Protein AF-A0AAE9D3Z2-F1 (afdb_monomer_lite)

Organism: Caenorhabditis briggsae (NCBI:txid6238)

Structure (mmCIF, N/CA/C/O backbone):
data_AF-A0AAE9D3Z2-F1
#
_entry.id   AF-A0AAE9D3Z2-F1
#
loop_
_atom_site.group_PDB
_atom_site.id
_atom_site.type_symbol
_atom_site.label_atom_id
_atom_site.label_alt_id
_atom_site.label_comp_id
_atom_site.label_asym_id
_atom_site.label_entity_id
_atom_site.label_seq_id
_atom_site.pdbx_PDB_ins_code
_atom_site.Cartn_x
_atom_site.Cartn_y
_atom_site.Cartn_z
_atom_site.occupancy
_atom_site.B_iso_or_equiv
_atom_site.auth_seq_id
_atom_site.auth_comp_id
_atom_site.auth_asym_id
_atom_site.auth_atom_id
_atom_site.pdbx_PDB_model_num
ATOM 1 N N . MET A 1 1 ? 66.813 -20.087 -63.969 1.00 47.81 1 MET A N 1
ATOM 2 C CA . MET A 1 1 ? 65.610 -19.617 -63.254 1.00 47.81 1 MET A CA 1
ATOM 3 C C . MET A 1 1 ? 64.457 -19.811 -64.211 1.00 47.81 1 MET A C 1
ATOM 5 O O . MET A 1 1 ? 64.521 -19.242 -65.292 1.00 47.81 1 MET A O 1
ATOM 9 N N . SER A 1 2 ? 63.553 -20.738 -63.921 1.00 49.72 2 SER A N 1
ATOM 10 C CA . SER A 1 2 ? 62.615 -21.266 -64.916 1.00 49.72 2 SER A CA 1
ATOM 11 C C . SER A 1 2 ? 61.331 -20.437 -64.965 1.00 49.72 2 SER A C 1
ATOM 13 O O . SER A 1 2 ? 60.916 -19.889 -63.949 1.00 49.72 2 SER A O 1
ATOM 15 N N . ASP A 1 3 ? 60.674 -20.361 -66.125 1.00 57.41 3 ASP A N 1
ATOM 16 C CA . ASP A 1 3 ? 59.389 -19.657 -66.297 1.00 57.41 3 ASP A CA 1
ATOM 17 C C . ASP A 1 3 ? 58.272 -20.178 -65.365 1.00 57.41 3 ASP A C 1
ATOM 19 O O . ASP A 1 3 ? 57.291 -19.481 -65.107 1.00 57.41 3 ASP A O 1
ATOM 23 N N . VAL A 1 4 ? 58.457 -21.376 -64.798 1.00 59.28 4 VAL A N 1
ATOM 24 C CA . VAL A 1 4 ? 57.584 -21.999 -63.792 1.00 59.28 4 VAL A CA 1
ATOM 25 C C . VAL A 1 4 ? 57.608 -21.225 -62.464 1.00 59.28 4 VAL A C 1
ATOM 27 O O . VAL A 1 4 ? 56.559 -21.018 -61.856 1.00 59.28 4 VAL A O 1
ATOM 30 N N . ASP A 1 5 ? 58.767 -20.693 -62.064 1.00 61.00 5 ASP A N 1
ATOM 31 C CA . ASP A 1 5 ? 58.934 -19.930 -60.817 1.00 61.00 5 ASP A CA 1
ATOM 32 C C . ASP A 1 5 ? 58.199 -18.572 -60.876 1.00 61.00 5 ASP A C 1
ATOM 34 O O . ASP A 1 5 ? 57.672 -18.068 -59.879 1.00 61.00 5 ASP A O 1
ATOM 38 N N . ALA A 1 6 ? 58.121 -17.976 -62.071 1.00 67.50 6 ALA A N 1
ATOM 39 C CA . ALA A 1 6 ? 57.457 -16.694 -62.301 1.00 67.50 6 ALA A CA 1
ATOM 40 C C . ALA A 1 6 ? 55.923 -16.809 -62.344 1.00 67.50 6 ALA A C 1
ATOM 42 O O . ALA A 1 6 ? 55.224 -15.852 -61.996 1.00 67.50 6 ALA A O 1
ATOM 43 N N . ASP A 1 7 ? 55.386 -17.952 -62.774 1.00 67.31 7 ASP A N 1
ATOM 44 C CA . ASP A 1 7 ? 53.940 -18.202 -62.797 1.00 67.31 7 ASP A CA 1
ATOM 45 C C . ASP A 1 7 ? 53.409 -18.553 -61.395 1.00 67.31 7 ASP A C 1
ATOM 47 O O . ASP A 1 7 ? 52.367 -18.050 -60.959 1.00 67.31 7 ASP A O 1
ATOM 51 N N . GLU A 1 8 ? 54.184 -19.305 -60.607 1.00 71.94 8 GLU A N 1
ATOM 52 C CA . GLU A 1 8 ? 53.875 -19.560 -59.197 1.00 71.94 8 GLU A CA 1
ATOM 53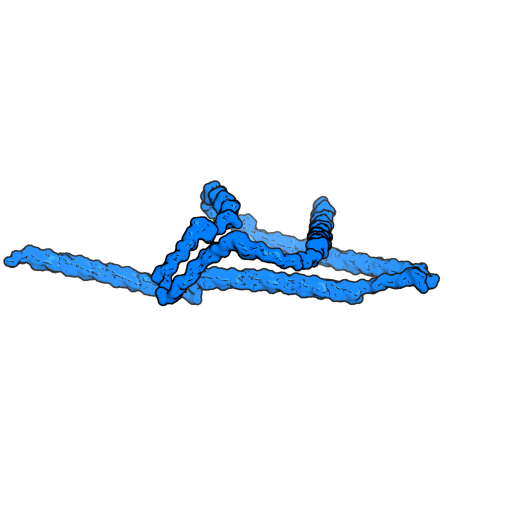 C C . GLU A 1 8 ? 53.882 -18.275 -58.355 1.00 71.94 8 GLU A C 1
ATOM 55 O O . GLU A 1 8 ? 52.968 -18.059 -57.550 1.00 71.94 8 GLU A O 1
ATOM 60 N N . ALA A 1 9 ? 54.835 -17.369 -58.597 1.00 76.00 9 ALA A N 1
ATOM 61 C CA . ALA A 1 9 ? 54.885 -16.062 -57.941 1.00 76.00 9 ALA A CA 1
ATOM 62 C C . ALA A 1 9 ? 53.644 -15.198 -58.245 1.00 76.00 9 ALA A C 1
ATOM 64 O O . ALA A 1 9 ? 53.078 -14.581 -57.337 1.00 76.00 9 ALA A O 1
ATOM 65 N N . ARG A 1 10 ? 53.150 -15.200 -59.494 1.00 75.06 10 ARG A N 1
ATOM 66 C CA . ARG A 1 10 ? 51.907 -14.492 -59.868 1.00 75.06 10 ARG A CA 1
ATOM 67 C C . ARG A 1 10 ? 50.683 -15.088 -59.182 1.00 75.06 10 ARG A C 1
ATOM 69 O O . ARG A 1 10 ? 49.838 -14.350 -58.673 1.00 75.06 10 ARG A O 1
ATOM 76 N N . LYS A 1 11 ? 50.608 -16.417 -59.105 1.00 78.06 11 LYS A N 1
ATOM 77 C CA . LYS A 1 11 ? 49.506 -17.141 -58.453 1.00 78.06 11 LYS A CA 1
ATOM 78 C C . LYS A 1 11 ? 49.479 -16.907 -56.940 1.00 78.06 11 LYS A C 1
ATOM 80 O O . LYS A 1 11 ? 48.403 -16.821 -56.344 1.00 78.06 11 LYS A O 1
ATOM 85 N N . MET A 1 12 ? 50.647 -16.777 -56.312 1.00 71.19 12 MET A N 1
ATOM 86 C CA . MET A 1 12 ? 50.778 -16.421 -54.897 1.00 71.19 12 MET A CA 1
ATOM 87 C C . MET A 1 12 ? 50.370 -14.967 -54.641 1.00 71.19 12 MET A C 1
ATOM 89 O O . MET A 1 12 ? 49.544 -14.730 -53.758 1.00 71.19 12 MET A O 1
ATOM 93 N N . ALA A 1 13 ? 50.823 -14.022 -55.469 1.00 79.25 13 ALA A N 1
ATOM 94 C CA . ALA A 1 13 ? 50.423 -12.616 -55.379 1.00 79.25 13 ALA A CA 1
ATOM 95 C C . ALA A 1 13 ? 48.905 -12.420 -55.561 1.00 79.25 13 ALA A C 1
ATOM 97 O O . ALA A 1 13 ? 48.272 -11.651 -54.837 1.00 79.25 13 ALA A O 1
ATOM 98 N N . GLU A 1 14 ? 48.275 -13.165 -56.475 1.00 77.19 14 GLU A N 1
ATOM 99 C CA . GLU A 1 14 ? 46.824 -13.100 -56.678 1.00 77.19 14 GLU A CA 1
ATOM 100 C C . GLU A 1 14 ? 46.038 -13.664 -55.477 1.00 77.19 14 GLU A C 1
ATOM 102 O O . GLU A 1 14 ? 44.992 -13.127 -55.096 1.00 77.19 14 GLU A O 1
ATOM 107 N N . ARG A 1 15 ? 46.545 -14.728 -54.837 1.00 71.75 15 ARG A N 1
ATOM 108 C CA . ARG A 1 15 ? 45.962 -15.278 -53.600 1.00 71.75 15 ARG A CA 1
ATOM 109 C C . ARG A 1 15 ? 46.099 -14.308 -52.431 1.00 71.75 15 ARG A C 1
ATOM 111 O O . ARG A 1 15 ? 45.164 -14.208 -51.639 1.00 71.75 15 ARG A O 1
ATOM 118 N N . GLU A 1 16 ? 47.221 -13.604 -52.312 1.00 81.31 16 GLU A N 1
ATOM 119 C CA . GLU A 1 16 ? 47.407 -12.587 -51.273 1.00 81.31 16 GLU A CA 1
ATOM 120 C C . GLU A 1 16 ? 46.479 -11.391 -51.475 1.00 81.31 16 GLU A C 1
ATOM 122 O O . GLU A 1 16 ? 45.793 -11.001 -50.530 1.00 81.31 16 GLU A O 1
ATOM 127 N N . ARG A 1 17 ? 46.318 -10.916 -52.717 1.00 82.06 17 ARG A N 1
ATOM 128 C CA . ARG A 1 17 ? 45.359 -9.849 -53.043 1.00 82.06 17 ARG A CA 1
ATOM 129 C C . ARG A 1 17 ? 43.925 -10.231 -52.667 1.00 82.06 17 ARG A C 1
ATOM 131 O O . ARG A 1 17 ? 43.208 -9.442 -52.056 1.00 82.06 17 ARG A O 1
ATOM 138 N N . LYS A 1 18 ? 43.516 -11.473 -52.963 1.00 84.12 18 LYS A N 1
ATOM 139 C CA . LYS A 1 18 ? 42.195 -12.002 -52.574 1.00 84.12 18 LYS A CA 1
ATOM 140 C C . LYS A 1 18 ? 42.041 -12.122 -51.052 1.00 84.12 18 LYS A C 1
ATOM 142 O O . LYS A 1 18 ? 40.971 -11.830 -50.523 1.00 84.12 18 LYS A O 1
ATOM 147 N N . LYS A 1 19 ? 43.089 -12.528 -50.327 1.00 80.94 19 LYS A N 1
ATOM 148 C CA . LYS A 1 19 ? 43.071 -12.602 -48.852 1.00 80.94 19 LYS A CA 1
ATOM 149 C C . LYS A 1 19 ? 42.957 -11.219 -48.213 1.00 80.94 19 LYS A C 1
ATOM 151 O O . LYS A 1 19 ? 42.204 -11.058 -47.252 1.00 80.94 19 LYS A O 1
ATOM 156 N N . GLU A 1 20 ? 43.672 -10.233 -48.740 1.00 81.62 20 GLU A N 1
ATOM 157 C CA . GLU A 1 20 ? 43.638 -8.858 -48.246 1.00 81.62 20 GLU A CA 1
ATOM 158 C C . GLU A 1 20 ? 42.274 -8.205 -48.491 1.00 81.62 20 GLU A C 1
ATOM 160 O O . GLU A 1 20 ? 41.711 -7.589 -47.587 1.00 81.62 20 GLU A O 1
ATOM 165 N N . GLU A 1 21 ? 41.675 -8.437 -49.659 1.00 83.69 21 GLU A N 1
ATOM 166 C CA . GLU A 1 21 ? 40.328 -7.966 -49.982 1.00 83.69 21 GLU A CA 1
ATOM 167 C C . GLU A 1 21 ? 39.265 -8.566 -49.043 1.00 83.69 21 GLU A C 1
ATOM 169 O O . GLU A 1 21 ? 38.416 -7.847 -48.508 1.00 83.69 21 GLU A O 1
ATOM 174 N N . VAL A 1 22 ? 39.347 -9.871 -48.751 1.00 80.94 22 VAL A N 1
ATOM 175 C CA . VAL A 1 22 ? 38.457 -10.536 -47.781 1.00 80.94 22 VAL A CA 1
ATOM 176 C C . VAL A 1 22 ? 38.661 -9.983 -46.369 1.00 80.94 22 VAL A C 1
ATOM 178 O O . VAL A 1 22 ? 37.684 -9.740 -45.655 1.00 80.94 22 VAL A O 1
ATOM 181 N N . ARG A 1 23 ? 39.912 -9.739 -45.963 1.00 81.00 23 ARG A N 1
ATOM 182 C CA . ARG A 1 23 ? 40.242 -9.158 -44.655 1.00 81.00 23 ARG A CA 1
ATOM 183 C C . ARG A 1 23 ? 39.709 -7.732 -44.525 1.00 81.00 23 ARG A C 1
ATOM 185 O O . ARG A 1 23 ? 39.097 -7.415 -43.507 1.00 81.00 23 ARG A O 1
ATOM 192 N N . LYS A 1 24 ? 39.860 -6.909 -45.564 1.00 86.38 24 LYS A N 1
ATOM 193 C CA . LYS A 1 24 ? 39.336 -5.540 -45.619 1.00 86.38 24 LYS A CA 1
ATOM 194 C C . LYS A 1 24 ? 37.807 -5.520 -45.565 1.00 86.38 24 LYS A C 1
ATOM 196 O O . LYS A 1 24 ? 37.232 -4.798 -44.754 1.00 86.38 24 LYS A O 1
ATOM 201 N N . ARG A 1 25 ? 37.140 -6.403 -46.317 1.00 82.69 25 ARG A N 1
ATOM 202 C CA . ARG A 1 25 ? 35.676 -6.566 -46.277 1.00 82.69 25 ARG A CA 1
ATOM 203 C C . ARG A 1 25 ? 35.177 -7.013 -44.899 1.00 82.69 25 ARG A C 1
ATOM 205 O O . ARG A 1 25 ? 34.130 -6.554 -44.441 1.00 82.69 25 ARG A O 1
ATOM 212 N N . LEU A 1 26 ? 35.922 -7.886 -44.217 1.00 77.94 26 LEU A N 1
ATOM 213 C CA . LEU A 1 26 ? 35.602 -8.323 -42.857 1.00 77.94 26 LEU A CA 1
ATOM 214 C C . LEU A 1 26 ? 35.799 -7.190 -41.836 1.00 77.94 26 LEU A C 1
ATOM 216 O O . LEU A 1 26 ? 34.966 -7.021 -40.939 1.00 77.94 26 LEU A O 1
ATOM 220 N N . GLU A 1 27 ? 36.851 -6.381 -41.986 1.00 77.69 27 GLU A N 1
ATOM 221 C CA . GLU A 1 27 ? 37.105 -5.226 -41.123 1.00 77.69 27 GLU A CA 1
ATOM 222 C C . GLU A 1 27 ? 36.033 -4.140 -41.303 1.00 77.69 27 GLU A C 1
ATOM 224 O O . GLU A 1 27 ? 35.475 -3.669 -40.309 1.00 77.69 27 GLU A O 1
ATOM 229 N N . GLU A 1 28 ? 35.658 -3.808 -42.539 1.00 77.19 28 GLU A N 1
ATOM 230 C CA . GLU A 1 28 ? 34.603 -2.836 -42.854 1.00 77.19 28 GLU A CA 1
ATOM 231 C C . GLU A 1 28 ? 33.228 -3.304 -42.354 1.00 77.19 28 GLU A C 1
ATOM 233 O O . GLU A 1 28 ? 32.504 -2.537 -41.709 1.00 77.19 28 GLU A O 1
ATOM 238 N N . ALA A 1 29 ? 32.894 -4.590 -42.520 1.00 74.50 29 ALA A N 1
ATOM 239 C CA . ALA A 1 29 ? 31.683 -5.176 -41.943 1.00 74.50 29 ALA A CA 1
ATOM 240 C C . ALA A 1 29 ? 31.687 -5.124 -40.403 1.00 74.50 29 ALA A C 1
ATOM 242 O O . ALA A 1 29 ? 30.641 -4.912 -39.779 1.00 74.50 29 ALA A O 1
ATOM 243 N N . SER A 1 30 ? 32.853 -5.279 -39.765 1.00 68.12 30 SER A N 1
ATOM 244 C CA . SER A 1 30 ? 32.993 -5.160 -38.310 1.00 68.12 30 SER A CA 1
ATOM 245 C C . SER A 1 30 ? 32.872 -3.708 -37.825 1.00 68.12 30 SER A C 1
ATOM 247 O O . SER A 1 30 ? 32.219 -3.459 -36.808 1.00 68.12 30 SER A O 1
ATOM 249 N N . ARG A 1 31 ? 33.421 -2.736 -38.568 1.00 69.31 31 ARG A N 1
ATOM 250 C CA . ARG A 1 31 ? 33.312 -1.297 -38.276 1.00 69.31 31 ARG A CA 1
ATOM 251 C C . ARG A 1 31 ? 31.875 -0.810 -38.426 1.00 69.31 31 ARG A C 1
ATOM 253 O O . ARG A 1 31 ? 31.372 -0.146 -37.524 1.00 69.31 31 ARG A O 1
ATOM 260 N N . MET A 1 32 ? 31.168 -1.233 -39.475 1.00 63.31 32 MET A N 1
ATOM 261 C CA . MET A 1 32 ? 29.744 -0.923 -39.648 1.00 63.31 32 MET A CA 1
ATOM 262 C C . MET A 1 32 ? 28.861 -1.551 -38.554 1.00 63.31 32 MET A C 1
ATOM 264 O O . MET A 1 32 ? 27.900 -0.925 -38.107 1.00 63.31 32 MET A O 1
ATOM 268 N N . LYS A 1 33 ? 29.199 -2.749 -38.048 1.00 61.69 33 LYS A N 1
ATOM 269 C CA . LYS A 1 33 ? 28.523 -3.350 -36.877 1.00 61.69 33 LYS A CA 1
ATOM 270 C C . LYS A 1 33 ? 28.818 -2.602 -35.571 1.00 61.69 33 LYS A C 1
ATOM 272 O O . LYS A 1 33 ? 27.933 -2.500 -34.725 1.00 61.69 33 LYS A O 1
ATOM 277 N N . LYS A 1 34 ? 30.031 -2.062 -35.401 1.00 60.41 34 LYS A N 1
ATOM 278 C CA . LYS A 1 34 ? 30.406 -1.233 -34.241 1.00 60.41 34 LYS A CA 1
ATOM 279 C C . LYS A 1 34 ? 29.725 0.141 -34.273 1.00 60.41 34 LYS A C 1
ATOM 281 O O . LYS A 1 34 ? 29.271 0.596 -33.229 1.00 60.41 34 LYS A O 1
ATOM 286 N N . ALA A 1 35 ? 29.575 0.747 -35.452 1.00 60.28 35 ALA A N 1
ATOM 287 C CA . ALA A 1 35 ? 28.909 2.039 -35.634 1.00 60.28 35 ALA A CA 1
ATOM 288 C C . ALA A 1 35 ? 27.382 1.985 -35.405 1.00 60.28 35 ALA A C 1
ATOM 290 O O . ALA A 1 35 ? 26.794 2.961 -34.953 1.00 60.28 35 ALA A O 1
ATOM 291 N N . LYS A 1 36 ? 26.733 0.830 -35.631 1.00 58.53 36 LYS A N 1
ATOM 292 C CA . LYS A 1 36 ? 25.295 0.618 -35.349 1.00 58.53 36 LYS A CA 1
ATOM 293 C C . LYS A 1 36 ? 24.975 0.289 -33.877 1.00 58.53 36 LYS A C 1
ATOM 295 O O . LYS A 1 36 ? 23.823 -0.001 -33.553 1.00 58.53 36 LYS A O 1
ATOM 300 N N . LYS A 1 37 ? 25.957 0.322 -32.964 1.00 58.25 37 LYS A N 1
ATOM 301 C CA . LYS A 1 37 ? 25.766 0.078 -31.520 1.00 58.25 37 LYS A CA 1
ATOM 302 C C . LYS A 1 37 ? 25.158 1.325 -30.858 1.00 58.25 37 LYS A C 1
ATOM 304 O O . LYS A 1 37 ? 25.847 2.092 -30.198 1.00 58.25 37 LYS A O 1
ATOM 309 N N . GLY A 1 38 ? 23.866 1.540 -31.107 1.00 60.16 38 GLY A N 1
ATOM 310 C CA . GLY A 1 38 ? 23.112 2.726 -30.703 1.00 60.16 38 GLY A CA 1
ATOM 311 C C . GLY A 1 38 ? 23.151 3.027 -29.203 1.00 60.16 38 GLY A C 1
ATOM 312 O O . GLY A 1 38 ? 23.071 2.107 -28.397 1.00 60.16 38 GLY A O 1
ATOM 313 N N . PHE A 1 39 ? 23.261 4.328 -28.898 1.00 64.12 39 PHE A N 1
ATOM 314 C CA . PHE A 1 39 ? 23.005 5.139 -27.685 1.00 64.12 39 PHE A CA 1
ATOM 315 C C . PHE A 1 39 ? 23.301 4.589 -26.268 1.00 64.12 39 PHE A C 1
ATOM 317 O O . PHE A 1 39 ? 23.632 5.361 -25.372 1.00 64.12 39 PHE A O 1
ATOM 324 N N . LEU A 1 40 ? 23.242 3.284 -26.010 1.00 75.69 40 LEU A N 1
ATOM 325 C CA . LEU A 1 40 ? 23.526 2.696 -24.708 1.00 75.69 40 LEU A CA 1
ATOM 326 C C . LEU A 1 40 ? 24.093 1.285 -24.867 1.00 75.69 40 LEU A C 1
ATOM 328 O O . LEU A 1 40 ? 23.473 0.416 -25.483 1.00 75.69 40 LEU A O 1
ATOM 332 N N . THR A 1 41 ? 25.248 1.015 -24.253 1.00 85.38 41 THR A N 1
ATOM 333 C CA . THR A 1 41 ? 25.733 -0.365 -24.158 1.00 85.38 41 THR A CA 1
ATOM 334 C C . THR A 1 41 ? 24.713 -1.207 -23.375 1.00 85.38 41 THR A C 1
ATOM 336 O O . THR A 1 41 ? 24.097 -0.713 -22.422 1.00 85.38 41 THR A O 1
ATOM 339 N N . PRO A 1 42 ? 24.496 -2.480 -23.748 1.00 84.00 42 PRO A N 1
ATOM 340 C CA . PRO A 1 42 ? 23.516 -3.342 -23.081 1.00 84.00 42 PRO A CA 1
ATOM 341 C C . PRO A 1 42 ? 23.780 -3.470 -21.570 1.00 84.00 42 PRO A C 1
ATOM 343 O O . PRO A 1 42 ? 22.841 -3.517 -20.775 1.00 84.00 42 PRO A O 1
ATOM 346 N N . GLU A 1 43 ? 25.048 -3.424 -21.159 1.00 83.25 43 GLU A N 1
ATOM 347 C CA . GLU A 1 43 ? 25.469 -3.388 -19.756 1.00 83.25 43 GLU A CA 1
ATOM 348 C C . GLU A 1 43 ? 25.017 -2.115 -19.035 1.00 83.25 43 GLU A C 1
ATOM 350 O O . GLU A 1 43 ? 24.434 -2.194 -17.951 1.00 83.25 43 GLU A O 1
ATOM 355 N N . ARG A 1 44 ? 25.194 -0.939 -19.654 1.00 86.50 44 ARG A N 1
ATOM 356 C CA . ARG A 1 44 ? 24.734 0.337 -19.089 1.00 86.50 44 ARG A CA 1
ATOM 357 C C . ARG A 1 44 ? 23.208 0.377 -18.981 1.00 86.50 44 ARG A C 1
ATOM 359 O O . ARG A 1 44 ? 22.694 0.825 -17.960 1.00 86.50 44 ARG A O 1
ATOM 366 N N . LYS A 1 45 ? 22.478 -0.182 -19.956 1.00 89.31 45 LYS A N 1
ATOM 367 C CA . LYS A 1 45 ? 21.009 -0.330 -19.894 1.00 89.31 45 LYS A CA 1
ATOM 368 C C . LYS A 1 45 ? 20.563 -1.215 -18.729 1.00 89.31 45 LYS A C 1
ATOM 370 O O . LYS A 1 45 ? 19.607 -0.881 -18.033 1.00 89.31 45 LYS A O 1
ATOM 375 N N . LYS A 1 46 ? 21.258 -2.333 -18.494 1.00 89.56 46 LYS A N 1
ATOM 376 C CA . LYS A 1 46 ? 20.979 -3.238 -17.369 1.00 89.56 46 LYS A CA 1
ATOM 377 C C . LYS A 1 46 ? 21.261 -2.565 -16.023 1.00 89.56 46 LYS A C 1
ATOM 379 O O . LYS A 1 46 ? 20.419 -2.642 -15.130 1.00 89.56 46 LYS A O 1
ATOM 384 N N . LYS A 1 47 ? 22.399 -1.872 -15.893 1.00 92.31 47 LYS A N 1
ATOM 385 C CA . LYS A 1 47 ? 22.749 -1.113 -14.681 1.00 92.31 47 LYS A CA 1
ATOM 386 C C . LYS A 1 47 ? 21.721 -0.017 -14.400 1.00 92.31 47 LYS A C 1
ATOM 388 O O . LYS A 1 47 ? 21.260 0.091 -13.272 1.00 92.31 47 LYS A O 1
ATOM 393 N N . LEU A 1 48 ? 21.296 0.720 -15.426 1.00 93.00 48 LEU A N 1
ATOM 394 C CA . LEU A 1 48 ? 20.276 1.760 -15.294 1.00 93.00 48 LEU A CA 1
ATOM 395 C C . LEU A 1 48 ? 18.926 1.194 -14.836 1.00 93.00 48 LEU A C 1
ATOM 397 O O . LEU A 1 48 ? 18.351 1.711 -13.889 1.00 93.00 48 LEU A O 1
ATOM 401 N N . ARG A 1 49 ? 18.446 0.095 -15.436 1.00 92.12 49 ARG A N 1
ATOM 402 C CA . ARG A 1 49 ? 17.211 -0.576 -14.986 1.00 92.12 49 ARG A CA 1
ATOM 403 C C . ARG A 1 49 ? 17.283 -0.991 -13.519 1.00 92.12 49 ARG A C 1
ATOM 405 O O . ARG A 1 49 ? 16.318 -0.793 -12.793 1.00 92.12 49 ARG A O 1
ATOM 412 N N . LYS A 1 50 ? 18.426 -1.534 -13.084 1.00 93.75 50 LYS A N 1
ATOM 413 C CA . LYS A 1 50 ? 18.641 -1.898 -11.679 1.00 93.75 50 LYS A CA 1
ATOM 414 C C . LYS A 1 50 ? 18.558 -0.667 -10.774 1.00 93.75 50 LYS A C 1
ATOM 416 O O . LYS A 1 50 ? 17.856 -0.722 -9.776 1.00 93.75 50 LYS A O 1
ATOM 421 N N . LEU A 1 51 ? 19.227 0.428 -11.135 1.00 95.19 51 LEU A N 1
ATOM 422 C CA . LEU A 1 51 ? 19.185 1.671 -10.359 1.00 95.19 51 LEU A CA 1
ATOM 423 C C . LEU A 1 51 ? 17.769 2.253 -10.282 1.00 95.19 51 LEU A C 1
ATOM 425 O O . LEU A 1 51 ? 17.355 2.674 -9.211 1.00 95.19 51 LEU A O 1
ATOM 429 N N . LEU A 1 52 ? 17.006 2.208 -11.376 1.00 95.75 52 LEU A N 1
ATOM 430 C CA . LEU A 1 52 ? 15.614 2.665 -11.395 1.00 95.75 52 LEU A CA 1
ATOM 431 C C . LEU A 1 52 ? 14.709 1.809 -10.501 1.00 95.75 52 LEU A C 1
ATOM 433 O O . LEU A 1 52 ? 13.909 2.358 -9.759 1.00 95.75 52 LEU A O 1
ATOM 437 N N . MET A 1 53 ? 14.856 0.481 -10.531 1.00 94.69 53 MET A N 1
ATOM 438 C CA . MET A 1 53 ? 14.108 -0.412 -9.637 1.00 94.69 53 MET A CA 1
ATOM 439 C C . MET A 1 53 ? 14.499 -0.217 -8.169 1.00 94.69 53 MET A C 1
ATOM 441 O O . MET A 1 53 ? 13.632 -0.255 -7.306 1.00 94.69 53 MET A O 1
ATOM 445 N N . MET A 1 54 ? 15.789 -0.001 -7.883 1.00 95.00 54 MET A N 1
ATOM 446 C CA . MET A 1 54 ? 16.264 0.278 -6.524 1.00 95.00 54 MET A CA 1
ATOM 447 C C . MET A 1 54 ? 15.704 1.601 -6.004 1.00 95.00 54 MET A C 1
ATOM 449 O O . MET A 1 54 ? 15.166 1.616 -4.905 1.00 95.00 54 MET A O 1
ATOM 453 N N . LYS A 1 55 ? 15.750 2.664 -6.817 1.00 96.31 55 LYS A N 1
ATOM 454 C CA . LYS A 1 55 ? 15.152 3.953 -6.468 1.00 96.31 55 LYS A CA 1
ATOM 455 C C . LYS A 1 55 ? 13.640 3.834 -6.271 1.00 96.31 55 LYS A C 1
ATOM 457 O O . LYS A 1 55 ? 13.138 4.269 -5.254 1.00 96.31 55 LYS A O 1
ATOM 462 N N . ALA A 1 56 ? 12.924 3.172 -7.180 1.00 96.00 56 ALA A N 1
ATOM 463 C CA . ALA A 1 56 ? 11.481 2.975 -7.037 1.00 96.00 56 ALA A CA 1
ATOM 464 C C . ALA A 1 56 ? 11.115 2.194 -5.762 1.00 96.00 56 ALA A C 1
ATOM 466 O O . ALA A 1 56 ? 10.112 2.491 -5.125 1.00 96.00 56 ALA A O 1
ATOM 467 N N . ALA A 1 57 ? 11.927 1.206 -5.374 1.00 94.19 57 ALA A N 1
ATOM 468 C CA . ALA A 1 57 ? 11.725 0.469 -4.129 1.00 94.19 57 ALA A CA 1
ATOM 469 C C . ALA A 1 57 ? 12.017 1.324 -2.885 1.00 94.19 57 ALA A C 1
ATOM 471 O O . ALA A 1 57 ? 11.353 1.160 -1.865 1.00 94.19 57 ALA A O 1
ATOM 472 N N . GLU A 1 58 ? 13.011 2.207 -2.953 1.00 95.38 58 GLU A N 1
ATOM 473 C CA . GLU A 1 58 ? 13.317 3.166 -1.892 1.00 95.38 58 GLU A CA 1
ATOM 474 C C . GLU A 1 58 ? 12.210 4.217 -1.756 1.00 95.38 58 GLU A C 1
ATOM 476 O O . GLU A 1 58 ? 11.669 4.380 -0.665 1.00 95.38 58 GLU A O 1
ATOM 481 N N . ASP A 1 59 ? 11.793 4.827 -2.866 1.00 95.00 59 ASP A N 1
ATOM 482 C CA . ASP A 1 59 ? 10.698 5.799 -2.926 1.00 95.00 59 ASP A CA 1
ATOM 483 C C . ASP A 1 59 ? 9.388 5.179 -2.397 1.00 95.00 59 ASP A C 1
ATOM 485 O O . ASP A 1 59 ? 8.678 5.804 -1.611 1.00 95.00 59 ASP A O 1
ATOM 489 N N . LEU A 1 60 ? 9.089 3.918 -2.744 1.00 94.38 60 LEU A N 1
ATOM 490 C CA . LEU A 1 60 ? 7.916 3.199 -2.229 1.00 94.38 60 LEU A CA 1
ATOM 491 C C . LEU A 1 60 ? 7.965 3.031 -0.703 1.00 94.38 60 LEU A C 1
ATOM 493 O O . LEU A 1 60 ? 6.954 3.224 -0.030 1.00 94.38 60 LEU A O 1
ATOM 497 N N . LYS A 1 61 ? 9.133 2.697 -0.141 1.00 94.69 61 LYS A N 1
ATOM 498 C CA . LYS A 1 61 ? 9.307 2.578 1.316 1.00 94.69 61 LYS A CA 1
ATOM 499 C C . LYS A 1 61 ? 9.184 3.927 2.016 1.00 94.69 61 LYS A C 1
ATOM 501 O O . LYS A 1 61 ? 8.572 4.001 3.077 1.00 94.69 61 LYS A O 1
ATOM 506 N N . GLN A 1 62 ? 9.743 4.985 1.431 1.00 95.81 62 GLN A N 1
ATOM 507 C CA . GLN A 1 62 ? 9.610 6.341 1.964 1.00 95.81 62 GLN A CA 1
ATOM 508 C C . GLN A 1 62 ? 8.146 6.790 1.963 1.00 95.81 62 GLN A C 1
ATOM 510 O O . GLN A 1 62 ? 7.662 7.280 2.976 1.00 95.81 62 GLN A O 1
ATOM 515 N N . GLN A 1 63 ? 7.408 6.545 0.878 1.00 93.81 63 GLN A N 1
ATOM 516 C CA . GLN A 1 63 ? 5.973 6.832 0.817 1.00 93.81 63 GLN A CA 1
ATOM 517 C C . GLN A 1 63 ? 5.172 6.040 1.854 1.00 93.81 63 GLN A C 1
ATOM 519 O O . GLN A 1 63 ? 4.281 6.604 2.481 1.00 93.81 63 GLN A O 1
ATOM 524 N N . GLN A 1 64 ? 5.491 4.759 2.067 1.00 93.69 64 GLN A N 1
ATOM 525 C CA . GLN A 1 64 ? 4.859 3.955 3.118 1.00 93.69 64 GLN A CA 1
ATOM 526 C C . GLN A 1 64 ? 5.129 4.530 4.511 1.00 93.69 64 GLN A C 1
ATOM 528 O O . GLN A 1 64 ? 4.199 4.669 5.297 1.00 93.69 64 GLN A O 1
ATOM 533 N N . MET A 1 65 ? 6.375 4.916 4.793 1.00 93.25 65 MET A N 1
ATOM 534 C CA . MET A 1 65 ? 6.747 5.529 6.069 1.00 93.25 65 MET A CA 1
ATOM 535 C C . MET A 1 65 ? 6.027 6.865 6.292 1.00 93.25 65 MET A C 1
ATOM 537 O O . MET A 1 65 ? 5.481 7.079 7.368 1.00 93.25 65 MET A O 1
ATOM 541 N N . LEU A 1 66 ? 5.971 7.734 5.279 1.00 95.69 66 LEU A N 1
ATOM 542 C CA . LEU A 1 66 ? 5.252 9.010 5.355 1.00 95.69 66 LEU A CA 1
ATOM 543 C C . LEU A 1 66 ? 3.746 8.806 5.539 1.00 95.69 66 LEU A C 1
ATOM 545 O O . LEU A 1 66 ? 3.130 9.497 6.342 1.00 95.69 66 LEU A O 1
ATOM 549 N N . LYS A 1 67 ? 3.152 7.838 4.832 1.00 95.19 67 LYS A N 1
ATOM 550 C CA . LYS A 1 67 ? 1.731 7.504 4.975 1.00 95.19 67 LYS A CA 1
ATOM 551 C C . LYS A 1 67 ? 1.415 6.963 6.370 1.00 95.19 67 LYS A C 1
ATOM 553 O O . LYS A 1 67 ? 0.360 7.281 6.904 1.00 95.19 67 LYS A O 1
ATOM 558 N N . GLU A 1 68 ? 2.314 6.178 6.958 1.00 93.19 68 GLU A N 1
ATOM 559 C CA . GLU A 1 68 ? 2.156 5.675 8.325 1.00 93.19 68 GLU A CA 1
ATOM 560 C C . GLU A 1 68 ? 2.322 6.787 9.369 1.00 93.19 68 GLU A C 1
ATOM 562 O O . GLU A 1 68 ? 1.526 6.881 10.295 1.00 93.19 68 GLU A O 1
ATOM 567 N N . GLN A 1 69 ? 3.297 7.682 9.195 1.00 95.25 69 GLN A N 1
ATOM 568 C CA . GLN A 1 69 ? 3.454 8.860 10.058 1.00 95.25 69 GLN A CA 1
ATOM 569 C C . GLN A 1 69 ? 2.230 9.777 9.992 1.00 95.25 69 GLN A C 1
ATOM 571 O O . GLN A 1 69 ? 1.731 10.222 11.021 1.00 95.25 69 GLN A O 1
ATOM 576 N N . GLU A 1 70 ? 1.714 10.021 8.789 1.00 94.62 70 GLU A N 1
ATOM 577 C CA . GLU A 1 70 ? 0.509 10.820 8.589 1.00 94.62 70 GLU A CA 1
ATOM 578 C C . GLU A 1 70 ? -0.725 10.136 9.182 1.00 94.62 70 GLU A C 1
ATOM 580 O O . GLU A 1 70 ? -1.534 10.785 9.840 1.00 94.62 70 GLU A O 1
ATOM 585 N N . ARG A 1 71 ? -0.843 8.811 9.027 1.00 95.25 71 ARG A N 1
ATOM 586 C CA . ARG A 1 71 ? -1.866 8.014 9.709 1.00 95.25 71 ARG A CA 1
ATOM 587 C C . ARG A 1 71 ? -1.777 8.235 11.219 1.00 95.25 71 ARG A C 1
ATOM 589 O O . ARG A 1 71 ? -2.781 8.584 11.825 1.00 95.25 71 ARG A O 1
ATOM 596 N N . GLN A 1 72 ? -0.599 8.088 11.822 1.00 94.00 72 GLN A N 1
ATOM 597 C CA . GLN A 1 72 ? -0.413 8.295 13.261 1.00 94.00 72 GLN A CA 1
ATOM 598 C C . GLN A 1 72 ? -0.784 9.715 13.701 1.00 94.00 72 GLN A C 1
ATOM 600 O O . GLN A 1 72 ? -1.480 9.863 14.702 1.00 94.00 72 GLN A O 1
ATOM 605 N N . ARG A 1 73 ? -0.397 10.738 12.930 1.00 95.12 73 ARG A N 1
ATOM 606 C CA . ARG A 1 73 ? -0.766 12.137 13.182 1.00 95.12 73 ARG A CA 1
ATOM 607 C C . ARG A 1 73 ? -2.284 12.333 13.172 1.00 95.12 73 ARG A C 1
ATOM 609 O O . ARG A 1 73 ? -2.832 12.879 14.120 1.00 95.12 73 ARG A O 1
ATOM 616 N N . ILE A 1 74 ? -2.971 11.822 12.150 1.00 93.81 74 ILE A N 1
ATOM 617 C CA . ILE A 1 74 ? -4.433 11.927 12.036 1.00 93.81 74 ILE A CA 1
ATOM 618 C C . ILE A 1 74 ? -5.134 11.159 13.162 1.00 93.81 74 ILE A C 1
ATOM 620 O O . ILE A 1 74 ? -6.125 11.648 13.697 1.00 93.81 74 ILE A O 1
ATOM 624 N N . LEU A 1 75 ? -4.648 9.969 13.540 1.00 91.69 75 LEU A N 1
ATOM 625 C CA . LEU A 1 75 ? -5.219 9.236 14.674 1.00 91.69 75 LEU A CA 1
ATOM 626 C C . LEU A 1 75 ? -5.052 10.016 15.980 1.00 91.69 75 LEU A C 1
ATOM 628 O O . LEU A 1 75 ? -6.000 10.080 16.749 1.00 91.69 75 LEU A O 1
ATOM 632 N N . GLN A 1 76 ? -3.894 10.634 16.217 1.00 89.94 76 GLN A N 1
ATOM 633 C CA . GLN A 1 76 ? -3.675 11.472 17.401 1.00 89.94 76 GLN A CA 1
ATOM 634 C C . GLN A 1 76 ? -4.570 12.718 17.416 1.00 89.94 76 GLN A C 1
ATOM 636 O O . GLN A 1 76 ? -5.024 13.115 18.480 1.00 89.94 76 GLN A O 1
ATOM 641 N N . GLU A 1 77 ? -4.838 13.322 16.255 1.00 90.88 77 GLU A N 1
ATOM 642 C CA . GLU A 1 77 ? -5.743 14.473 16.135 1.00 90.88 77 GLU A CA 1
ATOM 643 C C . GLU A 1 77 ? -7.221 14.082 16.315 1.00 90.88 77 GLU A C 1
ATOM 645 O O . GLU A 1 77 ? -8.001 14.865 16.852 1.00 90.88 77 GLU A O 1
ATOM 650 N N . ARG A 1 78 ? -7.628 12.890 15.854 1.00 89.00 78 ARG A N 1
ATOM 651 C CA . ARG A 1 78 ? -9.033 12.441 15.878 1.00 89.00 78 ARG A CA 1
ATOM 652 C C . ARG A 1 78 ? -9.432 11.696 17.147 1.00 89.00 78 ARG A C 1
ATOM 654 O O . ARG A 1 78 ? -10.607 11.725 17.506 1.00 89.00 78 ARG A O 1
ATOM 661 N N . ILE A 1 79 ? -8.505 10.975 17.773 1.00 87.69 79 ILE A N 1
ATOM 662 C CA . ILE A 1 79 ? -8.780 10.222 18.996 1.00 87.69 79 ILE A CA 1
ATOM 663 C C . ILE A 1 79 ? -8.739 11.201 20.162 1.00 87.69 79 ILE A C 1
ATOM 665 O O . ILE A 1 79 ? -7.678 11.685 20.551 1.00 87.69 79 ILE A O 1
ATOM 669 N N . ILE A 1 80 ? -9.912 11.466 20.725 1.00 80.94 80 ILE A N 1
ATOM 670 C CA . ILE A 1 80 ? -10.042 12.217 21.967 1.00 80.94 80 ILE A CA 1
ATOM 671 C C . ILE A 1 80 ? -9.521 11.312 23.099 1.00 80.94 80 ILE A C 1
ATOM 673 O O . ILE A 1 80 ? -9.932 10.148 23.174 1.00 80.94 80 ILE A O 1
ATOM 677 N N . PRO A 1 81 ? -8.593 11.787 23.949 1.00 83.31 81 PRO A N 1
ATOM 678 C CA . PRO A 1 81 ? -8.184 11.052 25.139 1.00 83.31 81 PRO A CA 1
ATOM 679 C C . PRO A 1 81 ? -9.396 10.739 26.016 1.00 83.31 81 PRO A C 1
ATOM 681 O O . PRO A 1 81 ? -10.286 11.576 26.152 1.00 83.31 81 PRO A O 1
ATOM 684 N N . LEU A 1 82 ? -9.427 9.546 26.612 1.00 82.75 82 LEU A N 1
ATOM 685 C CA . LEU A 1 82 ? -10.510 9.190 27.525 1.00 82.75 82 LEU A CA 1
ATOM 686 C C . LEU A 1 82 ? -10.570 10.202 28.687 1.00 82.75 82 LEU A C 1
ATOM 688 O O . LEU A 1 82 ? -9.508 10.539 29.225 1.00 82.75 82 LEU A O 1
ATOM 692 N N . PRO A 1 83 ? -11.773 10.670 29.070 1.00 82.25 83 PRO A N 1
ATOM 693 C CA . PRO A 1 83 ? -11.938 11.510 30.249 1.00 82.25 83 PRO A CA 1
ATOM 694 C C . PRO A 1 83 ? -11.525 10.749 31.514 1.00 82.25 83 PRO A C 1
ATOM 696 O O . PRO A 1 83 ? -11.539 9.515 31.553 1.00 82.25 83 PRO A O 1
ATOM 699 N N . ASP A 1 84 ? -11.122 11.495 32.540 1.00 83.88 84 ASP A N 1
ATOM 700 C CA . ASP A 1 84 ? -10.679 10.930 33.810 1.00 83.88 84 ASP A CA 1
ATOM 701 C C . ASP A 1 84 ? -11.885 10.497 34.652 1.00 83.88 84 ASP A C 1
ATOM 703 O O . ASP A 1 84 ? -12.507 11.295 35.347 1.00 83.88 84 ASP A O 1
ATOM 707 N N . LEU A 1 85 ? -12.224 9.213 34.559 1.00 81.56 85 LEU A N 1
ATOM 708 C CA . LEU A 1 85 ? -13.438 8.646 35.150 1.00 81.56 85 LEU A CA 1
ATOM 709 C C . LEU A 1 85 ? -13.432 8.638 36.688 1.00 81.56 85 LEU A C 1
ATOM 711 O O . LEU A 1 85 ? -14.490 8.484 37.289 1.00 81.56 85 LEU A O 1
ATOM 715 N N . ASP A 1 86 ? -12.269 8.788 37.327 1.00 82.31 86 ASP A N 1
ATOM 716 C CA . ASP A 1 86 ? -12.146 8.725 38.789 1.00 82.31 86 ASP A CA 1
ATOM 717 C C . ASP A 1 86 ? -12.497 10.059 39.479 1.00 82.31 86 ASP A C 1
ATOM 719 O O . ASP A 1 86 ? -12.740 10.078 40.686 1.00 82.31 86 ASP A O 1
ATOM 723 N N . ASN A 1 87 ? -12.525 11.168 38.730 1.00 79.44 87 ASN A N 1
ATOM 724 C CA . ASN A 1 87 ? -12.756 12.522 39.248 1.00 79.44 87 ASN A CA 1
ATOM 725 C C . ASN A 1 87 ? -14.059 13.167 38.739 1.00 79.44 87 ASN A C 1
ATOM 727 O O . ASN A 1 87 ? -14.334 14.315 39.087 1.00 79.44 87 ASN A O 1
ATOM 731 N N . GLU A 1 88 ? -14.840 12.463 37.917 1.00 79.38 88 GLU A N 1
ATOM 732 C CA . GLU A 1 88 ? -16.028 13.016 37.264 1.00 79.38 88 GLU A CA 1
ATOM 733 C C . GLU A 1 88 ? -17.307 12.723 38.067 1.00 79.38 88 GLU A C 1
ATOM 735 O O . GLU A 1 88 ? -17.616 11.570 38.374 1.00 79.38 88 GLU A O 1
ATOM 740 N N . ASP A 1 89 ? -18.075 13.768 38.382 1.00 81.56 89 ASP A N 1
ATOM 741 C CA . ASP A 1 89 ? -19.299 13.653 39.189 1.00 81.56 89 ASP A CA 1
ATOM 742 C C . ASP A 1 89 ? -20.506 13.121 38.383 1.00 81.56 89 ASP A C 1
ATOM 744 O O . ASP A 1 89 ? -21.451 12.588 38.969 1.00 81.56 89 ASP A O 1
ATOM 748 N N . ASP A 1 90 ? -20.483 13.241 37.047 1.00 86.00 90 ASP A N 1
ATOM 749 C CA . ASP A 1 90 ? -21.585 12.864 36.146 1.00 86.00 90 ASP A CA 1
ATOM 750 C C . ASP A 1 90 ? -21.145 11.856 35.069 1.00 86.00 90 ASP A C 1
ATOM 752 O O . ASP A 1 90 ? -20.962 12.160 33.887 1.00 86.00 90 ASP A O 1
ATOM 756 N N . LEU A 1 91 ? -20.967 10.609 35.502 1.00 87.88 91 LEU A N 1
ATOM 757 C CA . LEU A 1 91 ? -20.568 9.493 34.640 1.00 87.88 91 LEU A CA 1
ATOM 758 C C . LEU A 1 91 ? -21.624 9.124 33.583 1.00 87.88 91 LEU A C 1
ATOM 760 O O . LEU A 1 91 ? -21.278 8.542 32.553 1.00 87.88 91 LEU A O 1
ATOM 764 N N . GLU A 1 92 ? -22.903 9.429 33.824 1.00 90.62 92 GLU A N 1
ATOM 765 C CA . GLU A 1 92 ? -23.992 9.106 32.895 1.00 90.62 92 GLU A CA 1
ATOM 766 C C . GLU A 1 92 ? -23.956 10.030 31.671 1.00 90.62 92 GLU A C 1
ATOM 768 O O . GLU A 1 92 ? -24.054 9.551 30.538 1.00 90.62 92 GLU A O 1
ATOM 773 N N . ALA A 1 93 ? -23.701 11.327 31.876 1.00 89.75 93 ALA A N 1
ATOM 774 C CA . ALA A 1 93 ? -23.500 12.272 30.780 1.00 89.75 93 ALA A CA 1
ATOM 775 C C . ALA A 1 93 ? -22.294 11.897 29.899 1.00 89.75 93 ALA A C 1
ATOM 777 O O . ALA A 1 93 ? -22.406 11.878 28.671 1.00 89.75 93 ALA A O 1
ATOM 778 N N . VAL A 1 94 ? -21.164 11.525 30.514 1.00 89.19 94 VAL A N 1
ATOM 779 C CA . VAL A 1 94 ? -19.959 11.079 29.790 1.00 89.19 94 VAL A CA 1
ATOM 780 C C . VAL A 1 94 ? -20.226 9.808 28.977 1.00 89.19 94 VAL A C 1
ATOM 782 O O . VAL A 1 94 ? -19.751 9.674 27.847 1.00 89.19 94 VAL A O 1
ATOM 785 N N . TYR A 1 95 ? -20.998 8.867 29.527 1.00 89.94 95 TYR A N 1
ATOM 786 C CA . TYR A 1 95 ? -21.380 7.653 28.810 1.00 89.94 95 TYR A CA 1
ATOM 787 C C . TYR A 1 95 ? -22.208 7.962 27.557 1.00 89.94 95 TYR A C 1
ATOM 789 O O . TYR A 1 95 ? -21.909 7.421 26.489 1.00 89.94 95 TYR A O 1
ATOM 797 N N . GLU A 1 96 ? -23.221 8.825 27.666 1.00 93.44 96 GLU A N 1
ATOM 798 C CA . GLU A 1 96 ? -24.069 9.167 26.520 1.00 93.44 96 GLU A CA 1
ATOM 799 C C . GLU A 1 96 ? -23.299 9.926 25.430 1.00 93.44 96 GLU A C 1
ATOM 801 O O . GLU A 1 96 ? -23.483 9.619 24.253 1.00 93.44 96 GLU A O 1
ATOM 806 N N . GLU A 1 97 ? -22.364 10.816 25.785 1.00 90.94 97 GLU A N 1
ATOM 807 C CA . GLU A 1 97 ? -21.499 11.500 24.807 1.00 90.94 97 GLU A CA 1
ATOM 808 C C . GLU A 1 97 ? -20.629 10.504 24.018 1.00 90.94 97 GLU A C 1
ATOM 810 O O . GLU A 1 97 ? -20.586 10.525 22.783 1.00 90.94 97 GLU A O 1
ATOM 815 N N . ILE A 1 98 ? -19.963 9.576 24.717 1.00 90.50 98 ILE A N 1
ATOM 816 C CA . ILE A 1 98 ? -19.136 8.541 24.075 1.00 90.50 98 ILE A CA 1
ATOM 817 C C . ILE A 1 98 ? -20.002 7.632 23.197 1.00 90.50 98 ILE A C 1
ATOM 819 O O . ILE A 1 98 ? -19.590 7.240 22.101 1.00 90.50 98 ILE A O 1
ATOM 823 N N . ARG A 1 99 ? -21.205 7.288 23.666 1.00 93.56 99 ARG A N 1
ATOM 824 C CA . ARG A 1 99 ? -22.153 6.442 22.941 1.00 93.56 99 ARG A CA 1
ATOM 825 C C . ARG A 1 99 ? -22.645 7.112 21.659 1.00 93.56 99 ARG A C 1
ATOM 827 O O . ARG A 1 99 ? -22.653 6.455 20.619 1.00 93.56 99 ARG A O 1
ATOM 834 N N . GLU A 1 100 ? -23.034 8.383 21.710 1.00 95.44 100 GLU A N 1
ATOM 835 C CA . GLU A 1 100 ? -23.450 9.148 20.529 1.00 95.44 100 GLU A CA 1
ATOM 836 C C . GLU A 1 100 ? -22.310 9.216 19.511 1.00 95.44 100 GLU A C 1
ATOM 838 O O . GLU A 1 100 ? -22.486 8.848 18.345 1.00 95.44 100 GLU A O 1
ATOM 843 N N . ARG A 1 101 ? -21.097 9.537 19.978 1.00 92.25 101 ARG A N 1
ATOM 844 C CA . ARG A 1 101 ? -19.914 9.591 19.119 1.00 92.25 101 ARG A CA 1
ATOM 845 C C . ARG A 1 101 ? -19.584 8.247 18.468 1.00 92.25 101 ARG A C 1
ATOM 847 O O . ARG A 1 101 ? -19.176 8.205 17.307 1.00 92.25 101 ARG A O 1
ATOM 854 N N . LEU A 1 102 ? -19.753 7.141 19.193 1.00 93.50 102 LEU A N 1
ATOM 855 C CA . LEU A 1 102 ? -19.543 5.794 18.661 1.00 93.50 102 LEU A CA 1
ATOM 856 C C . LEU A 1 102 ? -20.530 5.473 17.531 1.00 93.50 102 LEU A C 1
ATOM 858 O O . LEU A 1 102 ? -20.127 4.904 16.517 1.00 93.50 102 LEU A O 1
ATOM 862 N N . ILE A 1 103 ? -21.802 5.845 17.690 1.00 96.62 103 ILE A N 1
ATOM 863 C CA . ILE A 1 103 ? -22.841 5.619 16.675 1.00 96.62 103 ILE A CA 1
ATOM 864 C C . ILE A 1 103 ? -22.516 6.392 15.390 1.00 96.62 103 ILE A C 1
ATOM 866 O O . ILE A 1 103 ? -22.607 5.825 14.299 1.00 96.62 103 ILE A O 1
ATOM 870 N N . GLU A 1 104 ? -22.091 7.653 15.505 1.00 95.38 104 GLU A N 1
ATOM 871 C CA . GLU A 1 104 ? -21.650 8.452 14.355 1.00 95.38 104 GLU A CA 1
ATOM 872 C C . GLU A 1 104 ? -20.466 7.804 13.625 1.00 95.38 104 GLU A C 1
ATOM 874 O O . GLU A 1 104 ? -20.504 7.629 12.406 1.00 95.38 104 GLU A O 1
ATOM 879 N N . LEU A 1 105 ? -19.427 7.405 14.370 1.00 94.62 105 LEU A N 1
ATOM 880 C CA . LEU A 1 105 ? -18.229 6.783 13.801 1.00 94.62 105 LEU A CA 1
ATOM 881 C C . LEU A 1 105 ? -18.542 5.460 13.096 1.00 94.62 105 LEU A C 1
ATOM 883 O O . LEU A 1 105 ? -17.959 5.178 12.050 1.00 94.62 105 LEU A O 1
ATOM 887 N N . GLU A 1 106 ? -19.460 4.660 13.638 1.00 96.19 106 GLU A N 1
ATOM 888 C CA . GLU A 1 106 ? -19.882 3.409 13.006 1.00 96.19 106 GLU A CA 1
ATOM 889 C C . GLU A 1 106 ? -20.649 3.669 11.701 1.00 96.19 106 GLU A C 1
ATOM 891 O O . GLU A 1 106 ? -20.425 2.977 10.704 1.00 96.19 106 GLU A O 1
ATOM 896 N N . SER A 1 107 ? -21.487 4.711 11.662 1.00 96.75 107 SER A N 1
ATOM 897 C CA . SER A 1 107 ? -22.151 5.149 10.428 1.00 96.75 107 SER A CA 1
ATOM 898 C C . SER A 1 107 ? -21.138 5.590 9.367 1.00 96.75 107 SER A C 1
ATOM 900 O O . SER A 1 107 ? -21.196 5.126 8.228 1.00 96.75 107 SER A O 1
ATOM 902 N N . GLU A 1 108 ? -20.171 6.441 9.729 1.00 95.94 108 GLU A N 1
ATOM 903 C CA . GLU A 1 108 ? -19.112 6.884 8.810 1.00 95.94 108 GLU A CA 1
ATOM 904 C C . GLU A 1 108 ? -18.266 5.703 8.305 1.00 95.94 108 GLU A C 1
ATOM 906 O O . GLU A 1 108 ? -17.918 5.626 7.123 1.00 95.94 108 GLU A O 1
ATOM 911 N N . ASN A 1 109 ? -17.943 4.755 9.190 1.00 96.69 109 ASN A N 1
ATOM 912 C CA . ASN A 1 109 ? -17.194 3.551 8.847 1.00 96.69 109 ASN A CA 1
ATOM 913 C C . ASN A 1 109 ? -17.956 2.682 7.837 1.00 96.69 109 ASN A C 1
ATOM 915 O O . ASN A 1 109 ? -17.366 2.200 6.8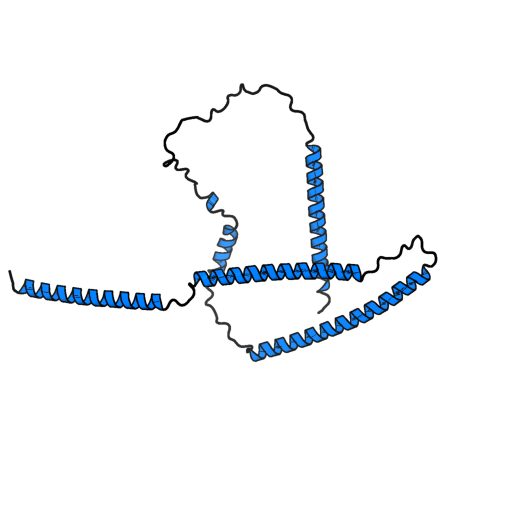62 1.00 96.69 109 ASN A O 1
ATOM 919 N N . TYR A 1 110 ? -19.268 2.519 8.026 1.00 97.25 110 TYR A N 1
ATOM 920 C CA . TYR A 1 110 ? -20.117 1.807 7.077 1.00 97.25 110 TYR A CA 1
ATOM 921 C C . TYR A 1 110 ? -20.101 2.471 5.694 1.00 97.25 110 TYR A C 1
ATOM 923 O O . TYR A 1 110 ? -19.852 1.785 4.698 1.00 97.25 110 TYR A O 1
ATOM 931 N N . ASP A 1 111 ? -20.284 3.792 5.624 1.00 96.81 111 ASP A N 1
ATOM 932 C CA . ASP A 1 111 ? -20.289 4.535 4.359 1.00 96.81 111 ASP A CA 1
ATOM 933 C C . ASP A 1 111 ? -18.950 4.408 3.619 1.00 96.81 111 ASP A C 1
ATOM 935 O O . ASP A 1 111 ? -18.910 4.082 2.427 1.00 96.81 111 ASP A O 1
ATOM 939 N N . VAL A 1 112 ? -17.830 4.588 4.330 1.00 96.94 112 VAL A N 1
ATOM 940 C CA . VAL A 1 112 ? -16.483 4.427 3.757 1.00 96.94 112 VAL A CA 1
ATOM 941 C C . VAL A 1 112 ? -16.268 2.992 3.276 1.00 96.94 112 VAL A C 1
ATOM 943 O O . VAL A 1 112 ? -15.794 2.779 2.157 1.00 96.94 112 VAL A O 1
ATOM 946 N N . SER A 1 113 ? -16.646 2.000 4.082 1.00 96.88 113 SER A N 1
ATOM 947 C CA . SER A 1 113 ? -16.518 0.581 3.737 1.00 96.88 113 SER A CA 1
ATOM 948 C C . SER A 1 113 ? -17.343 0.215 2.504 1.00 96.88 113 SER A C 1
ATOM 950 O O . SER A 1 113 ? -16.882 -0.542 1.647 1.00 96.88 113 SER A O 1
ATOM 952 N N . TYR A 1 114 ? -18.550 0.767 2.378 1.00 97.69 114 TYR A N 1
ATOM 953 C CA . TYR A 1 114 ? -19.406 0.564 1.216 1.00 97.69 114 TYR A CA 1
ATOM 954 C C . TYR A 1 114 ? -18.786 1.155 -0.057 1.00 97.69 114 TYR A C 1
ATOM 956 O O . TYR A 1 114 ? -18.720 0.472 -1.083 1.00 97.69 114 TYR A O 1
ATOM 964 N N . ILE A 1 115 ? -18.253 2.379 0.016 1.00 97.31 115 ILE A N 1
ATOM 965 C CA . ILE A 1 115 ? -17.556 3.021 -1.108 1.00 97.31 115 ILE A CA 1
ATOM 966 C C . ILE A 1 115 ? -16.334 2.197 -1.530 1.00 97.31 115 ILE A C 1
ATOM 968 O O . ILE A 1 115 ? -16.145 1.959 -2.723 1.00 97.31 115 ILE A O 1
ATOM 972 N N . VAL A 1 116 ? -15.522 1.724 -0.576 1.00 97.94 116 VAL A N 1
ATOM 973 C CA . VAL A 1 116 ? -14.355 0.872 -0.867 1.00 97.94 116 VAL A CA 1
ATOM 974 C C . VAL A 1 116 ? -14.783 -0.400 -1.596 1.00 97.94 116 VAL A C 1
ATOM 976 O O . VAL A 1 116 ? -14.243 -0.684 -2.662 1.00 97.94 116 VAL A O 1
ATO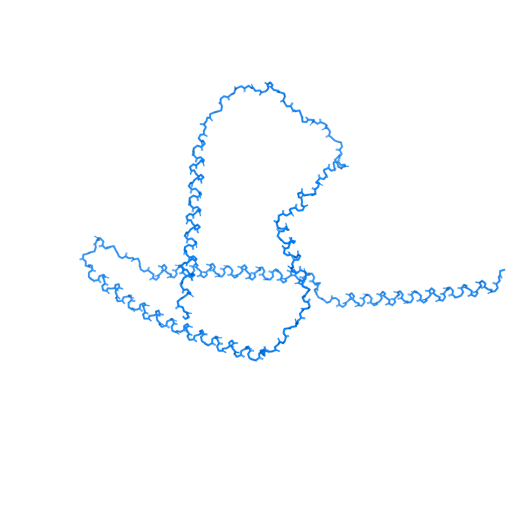M 979 N N . ARG A 1 117 ? -15.817 -1.100 -1.109 1.00 97.38 117 ARG A N 1
ATOM 980 C CA . ARG A 1 117 ? -16.358 -2.294 -1.784 1.00 97.38 117 ARG A CA 1
ATOM 981 C C . ARG A 1 117 ? -16.811 -1.990 -3.209 1.00 97.38 117 ARG A C 1
ATOM 983 O O . ARG A 1 117 ? -16.494 -2.745 -4.123 1.00 97.38 117 ARG A O 1
ATOM 990 N N . GLN A 1 118 ? -17.524 -0.883 -3.423 1.00 97.56 118 GLN A N 1
ATOM 991 C CA . GLN A 1 118 ? -17.957 -0.479 -4.762 1.00 97.56 118 GLN A CA 1
ATOM 992 C C . GLN A 1 118 ? -16.760 -0.234 -5.693 1.00 97.56 118 GLN A C 1
ATOM 994 O O . GLN A 1 118 ? -16.785 -0.647 -6.853 1.00 97.56 118 GLN A O 1
ATOM 999 N N . LYS A 1 119 ? -15.696 0.399 -5.185 1.00 97.75 119 LYS A N 1
ATOM 1000 C CA . LYS A 1 119 ? -14.458 0.610 -5.944 1.00 97.75 119 LYS A CA 1
ATOM 1001 C C . LYS A 1 119 ? -13.706 -0.685 -6.221 1.00 97.75 119 LYS A C 1
ATOM 1003 O O . LYS A 1 119 ? -13.188 -0.833 -7.324 1.00 97.75 119 LYS A O 1
ATOM 1008 N N . ASP A 1 120 ? -13.698 -1.637 -5.297 1.00 97.12 120 ASP A N 1
ATOM 1009 C CA . ASP A 1 120 ? -13.105 -2.956 -5.526 1.00 97.12 120 ASP A CA 1
ATOM 1010 C C . ASP A 1 120 ? -13.843 -3.722 -6.632 1.00 97.12 120 ASP A C 1
ATOM 1012 O O . ASP A 1 120 ? -13.202 -4.313 -7.507 1.00 97.12 120 ASP A O 1
ATOM 1016 N N . PHE A 1 121 ? -15.180 -3.656 -6.655 1.00 97.06 121 PHE A N 1
ATOM 1017 C CA . PHE A 1 121 ? -15.974 -4.212 -7.753 1.00 97.06 121 PHE A CA 1
ATOM 1018 C C . PHE A 1 121 ? -15.636 -3.545 -9.090 1.00 97.06 121 PHE A C 1
ATOM 1020 O O . PHE A 1 121 ? -15.341 -4.250 -10.053 1.00 97.06 121 PHE A O 1
ATOM 1027 N N . GLU A 1 122 ? -15.591 -2.211 -9.139 1.00 96.88 122 GLU A N 1
ATOM 1028 C CA . GLU A 1 122 ? -15.230 -1.452 -10.346 1.00 96.88 122 GLU A CA 1
ATOM 1029 C C . GLU A 1 122 ? -13.818 -1.820 -10.846 1.00 96.88 122 GLU A C 1
ATOM 1031 O O . GLU A 1 122 ? -13.616 -2.087 -12.032 1.00 96.88 122 GLU A O 1
ATOM 1036 N N . ILE A 1 123 ? -12.831 -1.921 -9.947 1.00 96.12 123 ILE A N 1
ATOM 1037 C CA . ILE A 1 123 ? -11.464 -2.353 -10.281 1.00 96.12 123 ILE A CA 1
ATOM 1038 C C . ILE A 1 123 ? -11.463 -3.780 -10.832 1.00 96.12 123 ILE A C 1
ATOM 1040 O O . ILE A 1 123 ? -10.747 -4.061 -11.799 1.00 96.12 123 ILE A O 1
ATOM 1044 N N . ASN A 1 124 ? -12.239 -4.690 -10.241 1.00 95.19 124 ASN A N 1
ATOM 1045 C CA . ASN A 1 124 ? -12.330 -6.068 -10.705 1.00 95.19 124 ASN A CA 1
ATOM 1046 C C . ASN A 1 124 ? -12.961 -6.150 -12.104 1.00 95.19 124 ASN A C 1
ATOM 1048 O O . ASN A 1 124 ? -12.406 -6.812 -12.982 1.00 95.19 124 ASN A O 1
ATOM 1052 N N . GLU A 1 125 ? -14.054 -5.427 -12.351 1.00 94.19 125 GLU A N 1
ATOM 1053 C CA . GLU A 1 125 ? -14.684 -5.347 -13.674 1.00 94.19 125 GLU A CA 1
ATOM 1054 C C . GLU A 1 125 ? -13.720 -4.789 -14.726 1.00 94.19 125 GLU A C 1
ATOM 1056 O O . GLU A 1 125 ? -13.527 -5.397 -15.784 1.00 94.19 125 GLU A O 1
ATOM 1061 N N . LEU A 1 126 ? -13.031 -3.687 -14.415 1.00 94.19 126 LEU A N 1
ATOM 1062 C CA . LEU A 1 126 ? -12.018 -3.109 -15.298 1.00 94.19 126 LEU A CA 1
ATOM 1063 C C . LEU A 1 126 ? -10.846 -4.071 -15.524 1.00 94.19 126 LEU A C 1
ATOM 1065 O O . LEU A 1 126 ? -10.335 -4.177 -16.640 1.00 94.19 126 LEU A O 1
ATOM 1069 N N . THR A 1 127 ? -10.431 -4.817 -14.500 1.00 90.06 127 THR A N 1
ATOM 1070 C CA . THR A 1 127 ? -9.367 -5.823 -14.613 1.00 90.06 127 THR A CA 1
ATOM 1071 C C . THR A 1 127 ? -9.780 -6.965 -15.539 1.00 90.06 127 THR A C 1
ATOM 1073 O O . THR A 1 127 ? -8.978 -7.401 -16.371 1.00 90.06 127 THR A O 1
ATOM 1076 N N . ILE A 1 128 ? -11.027 -7.434 -15.446 1.00 88.62 128 ILE A N 1
ATOM 1077 C CA . ILE A 1 128 ? -11.588 -8.439 -16.356 1.00 88.62 128 ILE A CA 1
ATOM 1078 C C . ILE A 1 128 ? -11.618 -7.891 -17.786 1.00 88.62 128 ILE A C 1
ATOM 1080 O O . ILE A 1 128 ? -11.093 -8.548 -18.685 1.00 88.62 128 ILE A O 1
ATOM 1084 N N . ALA A 1 129 ? -12.137 -6.677 -17.993 1.00 88.69 129 ALA A N 1
ATOM 1085 C CA . ALA A 1 129 ? -12.207 -6.046 -19.310 1.00 88.69 129 ALA A CA 1
ATOM 1086 C C . ALA A 1 129 ? -10.816 -5.880 -19.948 1.00 88.69 129 ALA A C 1
ATOM 1088 O O . ALA A 1 129 ? -10.608 -6.244 -21.105 1.00 88.69 129 ALA A O 1
ATOM 1089 N N . VAL A 1 130 ? -9.823 -5.410 -19.184 1.00 87.81 130 VAL A N 1
ATOM 1090 C CA . VAL A 1 130 ? -8.431 -5.295 -19.653 1.00 87.81 130 VAL A CA 1
ATOM 1091 C C . VAL A 1 130 ? -7.856 -6.662 -20.020 1.00 87.81 130 VAL A C 1
ATOM 1093 O O . VAL A 1 130 ? -7.140 -6.777 -21.016 1.00 87.81 130 VAL A O 1
ATOM 1096 N N . ASN A 1 131 ? -8.154 -7.708 -19.249 1.00 83.06 131 ASN A N 1
ATOM 1097 C CA . ASN A 1 131 ? -7.669 -9.057 -19.531 1.00 83.06 131 ASN A CA 1
ATOM 1098 C C . ASN A 1 131 ? -8.324 -9.682 -20.770 1.00 83.06 131 ASN A C 1
ATOM 1100 O O . ASN A 1 131 ? -7.633 -10.367 -21.528 1.00 83.06 131 ASN A O 1
ATOM 1104 N N . ASP A 1 132 ? -9.614 -9.436 -20.994 1.00 82.50 132 ASP A N 1
ATOM 1105 C CA . ASP A 1 132 ? -10.329 -9.920 -22.176 1.00 82.50 132 ASP A CA 1
ATOM 1106 C C . ASP A 1 132 ? -9.833 -9.215 -23.450 1.00 82.50 132 ASP A C 1
ATOM 1108 O O . ASP A 1 132 ? -9.462 -9.872 -24.423 1.00 82.50 132 ASP A O 1
ATOM 1112 N N . LEU A 1 133 ? -9.646 -7.889 -23.388 1.00 76.31 133 LEU A N 1
ATOM 1113 C CA . LEU A 1 133 ? -9.045 -7.090 -24.466 1.00 76.31 133 LEU A CA 1
ATOM 1114 C C . LEU A 1 133 ? -7.602 -7.500 -24.782 1.00 76.31 133 LEU A C 1
ATOM 1116 O O . LEU A 1 133 ? -7.188 -7.508 -25.942 1.00 76.31 133 LEU A O 1
ATOM 1120 N N . ARG A 1 134 ? -6.811 -7.854 -23.761 1.00 69.69 134 ARG A N 1
ATOM 1121 C CA . ARG A 1 134 ? -5.434 -8.338 -23.953 1.00 69.69 134 ARG A CA 1
ATOM 1122 C C . ARG A 1 134 ? -5.391 -9.761 -24.523 1.00 69.69 134 ARG A C 1
ATOM 1124 O O . ARG A 1 134 ? -4.319 -10.204 -24.935 1.00 69.69 134 ARG A O 1
ATOM 1131 N N . GLY A 1 135 ? -6.533 -10.452 -24.557 1.00 67.88 135 GLY A N 1
ATOM 1132 C CA . GLY A 1 135 ? -6.699 -11.821 -25.010 1.00 67.88 135 GLY A CA 1
ATOM 1133 C C . GLY A 1 135 ? -6.226 -12.833 -23.967 1.00 67.88 135 GLY A C 1
ATOM 1134 O O . GLY A 1 135 ? -5.030 -12.974 -23.700 1.00 67.88 135 GLY A O 1
ATOM 1135 N N . LYS A 1 136 ? -7.155 -13.652 -23.458 1.00 66.75 136 LYS A N 1
ATOM 1136 C CA . LYS A 1 136 ? -6.887 -14.819 -22.583 1.00 66.75 136 LYS A CA 1
ATOM 1137 C C . LYS A 1 136 ? -5.890 -15.828 -23.190 1.00 66.75 136 LYS A C 1
ATOM 1139 O O . LYS A 1 136 ? -5.354 -16.682 -22.489 1.00 66.75 136 LYS A O 1
ATOM 1144 N N . PHE A 1 137 ? -5.634 -15.712 -24.495 1.00 54.69 137 PHE A N 1
ATOM 1145 C CA . PHE A 1 137 ? -4.810 -16.596 -25.314 1.00 54.69 137 PHE A CA 1
ATOM 1146 C C . PHE A 1 137 ? -3.576 -15.910 -25.924 1.00 54.69 137 PHE A C 1
ATOM 1148 O O . PHE A 1 137 ? -3.135 -16.273 -27.016 1.00 54.69 137 PHE A O 1
ATOM 1155 N N . VAL A 1 138 ? -2.938 -14.964 -25.224 1.00 60.69 138 VAL A N 1
ATOM 1156 C CA . VAL A 1 138 ? -1.518 -14.687 -25.506 1.00 60.69 138 VAL A CA 1
ATOM 1157 C C . VAL A 1 138 ? -0.748 -15.947 -25.126 1.00 60.69 138 VAL A C 1
ATOM 1159 O O . VAL A 1 138 ? -0.360 -16.102 -23.971 1.00 60.69 138 VAL A O 1
ATOM 1162 N N . LYS A 1 139 ? -0.584 -16.877 -26.082 1.00 60.44 139 LYS A N 1
ATOM 1163 C CA . LYS A 1 139 ? 0.151 -18.133 -25.897 1.00 60.44 139 LYS A CA 1
ATOM 1164 C C . LYS A 1 139 ? 1.476 -17.776 -25.228 1.00 60.44 139 LYS A C 1
ATOM 1166 O O . LYS A 1 139 ? 2.318 -17.158 -25.890 1.00 60.44 139 LYS A O 1
ATOM 1171 N N . PRO A 1 140 ? 1.668 -18.113 -23.937 1.00 71.19 140 PRO A N 1
ATOM 1172 C CA . PRO A 1 140 ? 2.917 -17.820 -23.266 1.00 71.19 140 PRO A CA 1
ATOM 1173 C C . PRO A 1 140 ? 3.996 -18.458 -24.123 1.00 71.19 140 PRO A C 1
ATOM 1175 O O . PRO A 1 140 ? 3.883 -19.636 -24.474 1.00 71.19 140 PRO A O 1
ATOM 1178 N N . THR A 1 141 ? 4.981 -17.679 -24.563 1.00 65.88 141 THR A N 1
ATOM 1179 C CA . THR A 1 141 ? 6.044 -18.227 -25.403 1.00 65.88 141 THR A CA 1
ATOM 1180 C C . THR A 1 141 ? 6.726 -19.320 -24.591 1.00 65.88 141 THR A C 1
ATOM 1182 O O . THR A 1 141 ? 7.399 -19.044 -23.597 1.00 65.88 141 THR A O 1
ATOM 1185 N N . LEU A 1 142 ? 6.460 -20.580 -24.952 1.00 65.69 142 LEU A N 1
ATOM 1186 C CA . LEU A 1 142 ? 6.959 -21.745 -24.236 1.00 65.69 142 LEU A CA 1
ATOM 1187 C C . LEU A 1 142 ? 8.481 -21.725 -24.353 1.00 65.69 142 LEU A C 1
ATOM 1189 O O . LEU A 1 142 ? 9.053 -22.133 -25.363 1.00 65.69 142 LEU A O 1
ATOM 1193 N N . LYS A 1 143 ? 9.154 -21.201 -23.327 1.00 67.94 143 LYS A N 1
ATOM 1194 C CA . LYS A 1 143 ? 10.604 -21.311 -23.222 1.00 67.94 143 LYS A CA 1
ATOM 1195 C C . LYS A 1 143 ? 10.919 -22.784 -23.018 1.00 67.94 143 LYS A C 1
ATOM 1197 O O . LYS A 1 143 ? 10.310 -23.429 -22.168 1.00 67.94 143 LYS A O 1
ATOM 1202 N N . LYS A 1 144 ? 11.864 -23.319 -23.795 1.00 74.62 144 LYS A N 1
ATOM 1203 C CA . LYS A 1 144 ? 12.379 -24.680 -23.621 1.00 74.62 144 LYS A CA 1
ATOM 1204 C C . LYS A 1 144 ? 13.044 -24.762 -22.248 1.00 74.62 144 LYS A C 1
ATOM 1206 O O . LYS A 1 144 ? 14.210 -24.418 -22.097 1.00 74.62 144 LYS A O 1
ATOM 1211 N N . VAL A 1 145 ? 12.276 -25.164 -21.244 1.00 62.31 145 VAL A N 1
ATOM 1212 C CA . VAL A 1 145 ? 12.782 -25.377 -19.893 1.00 62.31 145 VAL A CA 1
ATOM 1213 C C . VAL A 1 145 ? 13.517 -26.712 -19.921 1.00 62.31 145 VAL A C 1
ATOM 1215 O O . VAL A 1 145 ? 12.902 -27.759 -20.135 1.00 62.31 145 VAL A O 1
ATOM 1218 N N . SER A 1 146 ? 14.844 -26.696 -19.789 1.00 71.44 146 SER A N 1
ATOM 1219 C CA . SER A 1 146 ? 15.592 -27.937 -19.603 1.00 71.44 146 SER A CA 1
ATOM 1220 C C . SER A 1 146 ? 15.171 -28.529 -18.248 1.00 71.44 146 SER A C 1
ATOM 1222 O O . SER A 1 146 ? 15.140 -27.834 -17.232 1.00 71.44 146 SER A O 1
ATOM 1224 N N . LYS A 1 147 ? 14.777 -29.811 -18.214 1.00 66.62 147 LYS A N 1
ATOM 1225 C CA . LYS A 1 147 ? 14.285 -30.481 -16.987 1.00 66.62 147 LYS A CA 1
ATOM 1226 C C . LYS A 1 147 ? 15.348 -30.538 -15.867 1.00 66.62 147 LYS A C 1
ATOM 1228 O O . LYS A 1 147 ? 15.022 -30.892 -14.734 1.00 66.62 147 LYS A O 1
ATOM 1233 N N . THR A 1 148 ? 16.602 -30.204 -16.180 1.00 60.72 148 THR A N 1
ATOM 1234 C CA . THR A 1 148 ? 17.788 -30.404 -15.341 1.00 60.72 148 THR A CA 1
ATOM 1235 C C . THR A 1 148 ? 18.444 -29.115 -14.825 1.00 60.72 148 THR A C 1
ATOM 1237 O O . THR A 1 148 ? 18.991 -29.167 -13.727 1.00 60.72 148 THR A O 1
ATOM 1240 N N . GLU A 1 149 ? 18.353 -27.952 -15.489 1.00 59.59 149 GLU A N 1
ATOM 1241 C CA . GLU A 1 149 ? 19.001 -26.716 -14.983 1.00 59.59 149 GLU A CA 1
ATOM 1242 C C . GLU A 1 149 ? 18.469 -26.285 -13.610 1.00 59.59 149 GLU A C 1
ATOM 1244 O O . GLU A 1 149 ? 19.243 -26.054 -12.685 1.00 59.59 149 GLU A O 1
ATOM 1249 N N . GLY A 1 150 ? 17.145 -26.257 -13.426 1.00 60.25 150 GLY A N 1
ATOM 1250 C CA . GLY A 1 150 ? 16.540 -25.777 -12.176 1.00 60.25 150 GLY A CA 1
ATOM 1251 C C . GLY A 1 150 ? 16.782 -26.680 -10.957 1.00 60.25 150 GLY A C 1
ATOM 1252 O O . GLY A 1 150 ? 16.667 -26.223 -9.817 1.00 60.25 150 GLY A O 1
ATOM 1253 N N . LYS A 1 151 ? 17.124 -27.959 -11.172 1.00 58.75 151 LYS A N 1
ATOM 1254 C CA . LYS A 1 151 ? 17.474 -28.896 -10.090 1.00 58.75 151 LYS A CA 1
ATOM 1255 C C . LYS A 1 151 ? 18.953 -28.794 -9.706 1.00 58.75 151 LYS A C 1
ATOM 1257 O O . LYS A 1 151 ? 19.256 -28.856 -8.518 1.00 58.75 151 LYS A O 1
ATOM 1262 N N . PHE A 1 152 ? 19.846 -28.540 -10.666 1.00 53.88 152 PHE A N 1
ATOM 1263 C CA . PHE A 1 152 ? 21.252 -28.244 -10.375 1.00 53.88 152 PHE A CA 1
ATOM 1264 C C . PHE A 1 152 ? 21.443 -26.857 -9.752 1.00 53.88 152 PHE A C 1
ATOM 1266 O O . PHE A 1 152 ? 22.275 -26.712 -8.863 1.00 53.88 152 PHE A O 1
ATOM 1273 N N . ASP A 1 153 ? 20.634 -25.861 -10.118 1.00 57.38 153 ASP A N 1
ATOM 1274 C CA . ASP A 1 153 ? 20.682 -24.537 -9.485 1.00 57.38 153 ASP A CA 1
ATOM 1275 C C . ASP A 1 153 ? 20.205 -24.550 -8.031 1.00 57.38 153 ASP A C 1
ATOM 1277 O O . ASP A 1 153 ? 20.692 -23.757 -7.233 1.00 57.38 153 ASP A O 1
ATOM 1281 N N . LYS A 1 154 ? 19.296 -25.454 -7.639 1.00 55.19 154 LYS A N 1
ATOM 1282 C CA . LYS A 1 154 ? 18.921 -25.628 -6.223 1.00 55.19 154 LYS A CA 1
ATOM 1283 C C . LYS A 1 154 ? 20.033 -26.277 -5.399 1.00 55.19 154 LYS A C 1
ATOM 1285 O O . LYS A 1 154 ? 20.165 -25.928 -4.230 1.00 55.19 154 LYS A O 1
ATOM 1290 N N . LEU A 1 155 ? 20.833 -27.163 -5.994 1.00 53.47 155 LEU A N 1
ATOM 1291 C CA . LEU A 1 155 ? 22.019 -27.723 -5.342 1.00 53.47 155 LEU A CA 1
ATOM 1292 C C . LEU A 1 155 ? 23.125 -26.656 -5.244 1.00 53.47 155 LEU A C 1
ATOM 1294 O O . LEU A 1 155 ? 23.644 -26.405 -4.163 1.00 53.47 155 LEU A O 1
ATOM 1298 N N . LYS A 1 156 ? 23.353 -25.896 -6.326 1.00 55.81 156 LYS A N 1
ATOM 1299 C CA . LYS A 1 156 ? 24.325 -24.795 -6.350 1.00 55.81 156 LYS A CA 1
ATOM 1300 C C . LYS A 1 156 ? 23.936 -23.600 -5.480 1.00 55.81 156 LYS A C 1
ATOM 1302 O O . LYS A 1 156 ? 24.818 -23.028 -4.868 1.00 55.81 156 LYS A O 1
ATOM 1307 N N . LYS A 1 157 ? 22.662 -23.197 -5.374 1.00 55.56 157 LYS A N 1
ATOM 1308 C CA . LYS A 1 157 ? 22.241 -22.060 -4.520 1.00 55.56 157 LYS A CA 1
ATOM 1309 C C . LYS A 1 157 ? 22.164 -22.399 -3.037 1.00 55.56 157 LYS A C 1
ATOM 1311 O O . LYS A 1 157 ? 22.378 -21.499 -2.236 1.00 55.56 157 LYS A O 1
ATOM 1316 N N . LYS A 1 158 ? 21.850 -23.648 -2.668 1.00 51.72 158 LYS A N 1
ATOM 1317 C CA . LYS A 1 158 ? 21.887 -24.073 -1.259 1.00 51.72 158 LYS A CA 1
ATOM 1318 C C . LYS A 1 158 ? 23.321 -24.171 -0.734 1.00 51.72 158 LYS A C 1
ATOM 1320 O O . LYS A 1 158 ? 23.538 -23.898 0.439 1.00 51.72 158 LYS A O 1
ATOM 1325 N N . GLU A 1 159 ? 24.285 -24.475 -1.601 1.00 52.50 159 GLU A N 1
ATOM 1326 C CA . GLU A 1 159 ? 25.711 -24.430 -1.260 1.00 52.50 159 GLU A CA 1
ATOM 1327 C C . GLU A 1 159 ? 26.313 -23.017 -1.434 1.00 52.50 159 GLU A C 1
ATOM 1329 O O . GLU A 1 159 ? 27.090 -22.574 -0.597 1.00 52.50 159 GLU A O 1
ATOM 1334 N N . ALA A 1 160 ? 25.912 -22.228 -2.439 1.00 53.47 160 ALA A N 1
ATOM 1335 C CA . ALA A 1 160 ? 26.560 -20.944 -2.755 1.00 53.47 160 ALA A CA 1
ATOM 1336 C C . ALA A 1 160 ? 26.312 -19.794 -1.764 1.00 53.47 160 ALA A C 1
ATOM 1338 O O . ALA A 1 160 ? 27.045 -18.810 -1.810 1.00 53.47 160 ALA A O 1
ATOM 1339 N N . THR A 1 161 ? 25.329 -19.869 -0.861 1.00 53.66 161 THR A N 1
ATOM 1340 C CA . THR A 1 161 ? 25.190 -18.864 0.214 1.00 53.66 161 THR A CA 1
ATOM 1341 C C . THR A 1 161 ? 26.030 -19.173 1.457 1.00 53.66 161 THR A C 1
ATOM 1343 O O . THR A 1 161 ? 26.065 -18.351 2.368 1.00 53.66 161 THR A O 1
ATOM 1346 N N . LYS A 1 162 ? 26.754 -20.304 1.497 1.00 54.03 162 LYS A N 1
ATOM 1347 C CA . LYS A 1 162 ? 27.750 -20.605 2.544 1.00 54.03 162 LYS A CA 1
ATOM 1348 C C . LYS A 1 162 ? 28.974 -21.359 2.011 1.00 54.03 162 LYS A C 1
ATOM 1350 O O . LYS A 1 162 ? 29.558 -22.180 2.708 1.00 54.03 162 LYS A O 1
ATOM 1355 N N . VAL A 1 163 ? 29.391 -21.072 0.785 1.00 55.97 163 VAL A N 1
ATOM 1356 C CA . VAL A 1 163 ? 30.766 -21.350 0.362 1.00 55.97 163 VAL A CA 1
ATOM 1357 C C . VAL A 1 163 ? 31.366 -20.001 0.044 1.00 55.97 163 VAL A C 1
ATOM 1359 O O . VAL A 1 163 ? 31.289 -19.489 -1.071 1.00 55.97 163 VAL A O 1
ATOM 1362 N N . ASP A 1 164 ? 31.880 -19.384 1.099 1.00 58.91 164 ASP A N 1
ATOM 1363 C CA . ASP A 1 164 ? 32.702 -18.196 1.009 1.00 58.91 164 ASP A CA 1
ATOM 1364 C C . ASP A 1 164 ? 33.943 -18.577 0.188 1.00 58.91 164 ASP A C 1
ATOM 1366 O O . ASP A 1 164 ? 34.904 -19.152 0.694 1.00 58.91 164 ASP A O 1
ATOM 1370 N N . PHE A 1 165 ? 33.896 -18.349 -1.127 1.00 52.31 165 PHE A N 1
ATOM 1371 C CA . PHE A 1 165 ? 34.955 -18.748 -2.066 1.00 52.31 165 PHE A CA 1
ATOM 1372 C C . PHE A 1 165 ? 36.299 -18.077 -1.729 1.00 52.31 165 PHE A C 1
ATOM 1374 O O . PHE A 1 165 ? 37.355 -18.500 -2.190 1.00 52.31 165 PHE A O 1
ATOM 1381 N N . ARG A 1 166 ? 36.258 -17.036 -0.888 1.00 55.91 166 ARG A N 1
ATOM 1382 C CA . ARG A 1 166 ? 37.414 -16.342 -0.327 1.00 55.91 166 ARG A CA 1
ATOM 1383 C C . ARG A 1 166 ? 38.072 -17.102 0.830 1.00 55.91 166 ARG A C 1
ATOM 1385 O O . ARG A 1 166 ? 39.260 -16.913 1.049 1.00 55.91 166 ARG A O 1
ATOM 1392 N N . ALA A 1 167 ? 37.344 -17.980 1.522 1.00 60.62 167 ALA A N 1
ATOM 1393 C CA . ALA A 1 167 ? 37.867 -18.806 2.613 1.00 60.62 167 ALA A CA 1
ATOM 1394 C C . ALA A 1 167 ? 38.624 -20.053 2.118 1.00 60.62 167 ALA A C 1
ATOM 1396 O O . ALA A 1 167 ? 39.470 -20.583 2.832 1.00 60.62 167 ALA A O 1
ATOM 1397 N N . GLN A 1 168 ? 38.340 -20.520 0.896 1.00 58.44 168 GLN A N 1
ATOM 1398 C CA . GLN A 1 168 ? 39.008 -21.677 0.278 1.00 58.44 168 GLN A CA 1
ATOM 1399 C C . GLN A 1 168 ? 40.176 -21.287 -0.646 1.00 58.44 168 GLN A C 1
ATOM 1401 O O . GLN A 1 168 ? 40.937 -22.146 -1.091 1.00 58.44 168 GLN A O 1
ATOM 1406 N N . LEU A 1 169 ? 40.344 -19.991 -0.921 1.00 58.78 169 LEU A N 1
ATOM 1407 C CA . LEU A 1 169 ? 41.538 -19.453 -1.562 1.00 58.78 169 LEU A CA 1
ATOM 1408 C C . LEU A 1 169 ? 42.615 -19.253 -0.490 1.00 58.78 169 LEU A C 1
ATOM 1410 O O . LEU A 1 169 ? 42.428 -18.469 0.438 1.00 58.78 169 LEU A O 1
ATOM 1414 N N . LYS A 1 170 ? 43.767 -19.922 -0.629 1.00 64.81 170 LYS A N 1
ATOM 1415 C CA . LYS A 1 170 ? 44.977 -19.516 0.100 1.00 64.81 170 LYS A CA 1
ATOM 1416 C C . LYS A 1 170 ? 45.294 -18.080 -0.319 1.00 64.81 170 LYS A C 1
ATOM 1418 O O . LYS A 1 170 ? 45.700 -17.857 -1.458 1.00 64.81 170 LYS A O 1
ATOM 1423 N N . VAL A 1 171 ? 45.114 -17.118 0.583 1.00 65.19 171 VAL A N 1
ATOM 1424 C CA . VAL A 1 171 ? 45.791 -15.824 0.467 1.00 65.19 171 VAL A CA 1
ATOM 1425 C C . VAL A 1 171 ? 47.273 -16.144 0.596 1.00 65.19 171 VAL A C 1
ATOM 1427 O O . VAL A 1 171 ? 47.765 -16.473 1.670 1.00 65.19 171 VAL A O 1
ATOM 1430 N N . VAL A 1 172 ? 47.955 -16.200 -0.541 1.00 56.47 172 VAL A N 1
ATOM 1431 C CA . VAL A 1 172 ? 49.405 -16.293 -0.567 1.00 56.47 172 VAL A CA 1
ATOM 1432 C C . VAL A 1 172 ? 49.897 -14.872 -0.337 1.00 56.47 172 VAL A C 1
ATOM 1434 O O . VAL A 1 172 ? 49.887 -14.067 -1.267 1.00 56.47 172 VAL A O 1
ATOM 1437 N N . ASP A 1 173 ? 50.303 -14.569 0.895 1.00 58.47 173 ASP A N 1
ATOM 1438 C CA . ASP A 1 173 ? 51.118 -13.393 1.199 1.00 58.47 173 ASP A CA 1
ATOM 1439 C C . ASP A 1 173 ? 52.497 -13.603 0.561 1.00 58.47 173 ASP A C 1
ATOM 1441 O O . ASP A 1 173 ? 53.465 -14.021 1.193 1.00 58.47 173 ASP A O 1
ATOM 1445 N N . LYS A 1 174 ? 52.576 -13.384 -0.754 1.00 54.91 174 LYS A N 1
ATOM 1446 C CA . LYS A 1 174 ? 53.845 -13.234 -1.460 1.00 54.91 174 LYS A CA 1
ATOM 1447 C C . LYS A 1 174 ? 54.389 -11.860 -1.111 1.00 54.91 174 LYS A C 1
ATOM 1449 O O . LYS A 1 174 ? 54.099 -10.871 -1.780 1.00 54.91 174 LYS A O 1
ATOM 1454 N N . ASN A 1 175 ? 55.185 -11.827 -0.053 1.00 50.69 175 ASN A N 1
ATOM 1455 C CA . ASN A 1 175 ? 56.038 -10.705 0.299 1.00 50.69 175 ASN A CA 1
ATOM 1456 C C . ASN A 1 175 ? 57.261 -10.640 -0.645 1.00 50.69 175 ASN A C 1
ATOM 1458 O O . ASN A 1 175 ? 58.394 -10.675 -0.193 1.00 50.69 175 ASN A O 1
ATOM 1462 N N . GLU A 1 176 ? 57.037 -10.620 -1.966 1.00 45.19 176 GLU A N 1
ATOM 1463 C CA . GLU A 1 176 ? 58.096 -10.472 -2.989 1.00 45.19 176 GLU A CA 1
ATOM 1464 C C . GLU A 1 176 ? 58.226 -9.017 -3.489 1.00 45.19 176 GLU A C 1
ATOM 1466 O O . GLU A 1 176 ? 59.036 -8.736 -4.365 1.00 45.19 176 GLU A O 1
ATOM 1471 N N . PHE A 1 177 ? 57.443 -8.078 -2.937 1.00 40.03 177 PHE A N 1
ATOM 1472 C CA . PHE A 1 177 ? 57.487 -6.651 -3.300 1.00 40.03 177 PHE A CA 1
ATOM 1473 C C . PHE A 1 177 ? 57.694 -5.694 -2.113 1.00 40.03 177 PHE A C 1
ATOM 1475 O O . PHE A 1 177 ? 57.622 -4.481 -2.303 1.00 40.03 177 PHE A O 1
ATOM 1482 N N . ALA A 1 178 ? 57.973 -6.198 -0.908 1.00 43.56 178 ALA A N 1
ATOM 1483 C CA . ALA A 1 178 ? 58.500 -5.362 0.166 1.00 43.56 178 ALA A CA 1
ATOM 1484 C C . ALA A 1 178 ? 60.028 -5.391 0.069 1.00 43.56 178 ALA A C 1
ATOM 1486 O O . ALA A 1 178 ? 60.645 -6.420 0.335 1.00 43.56 178 ALA A O 1
ATOM 1487 N N . LEU A 1 179 ? 60.602 -4.280 -0.398 1.00 43.16 179 LEU A N 1
ATOM 1488 C CA . LEU A 1 179 ? 62.025 -3.990 -0.269 1.00 43.16 179 LEU A CA 1
ATOM 1489 C C . LEU A 1 179 ? 62.480 -4.242 1.177 1.00 43.16 179 LEU A C 1
ATOM 1491 O O . LEU A 1 179 ? 61.751 -3.900 2.108 1.00 43.16 179 LEU A O 1
ATOM 1495 N N . ASP A 1 180 ? 63.680 -4.809 1.308 1.00 48.25 180 ASP A N 1
ATOM 1496 C CA . ASP A 1 180 ? 64.492 -4.840 2.525 1.00 48.25 180 ASP A CA 1
ATOM 1497 C C . ASP A 1 180 ? 64.320 -3.566 3.355 1.00 48.25 180 ASP A C 1
ATOM 1499 O O . ASP A 1 180 ? 64.712 -2.491 2.910 1.00 48.25 180 ASP A O 1
ATOM 1503 N N . GLU A 1 181 ? 63.787 -3.710 4.567 1.00 40.38 181 GLU A N 1
ATOM 1504 C CA . GLU A 1 181 ? 64.100 -2.849 5.706 1.00 40.38 181 GLU A CA 1
ATOM 1505 C C . GLU A 1 181 ? 63.733 -3.601 7.003 1.00 40.38 181 GLU A C 1
ATOM 1507 O O . GLU A 1 181 ? 62.573 -3.718 7.392 1.00 40.38 181 GLU A O 1
ATOM 1512 N N . GLU A 1 182 ? 64.784 -4.154 7.613 1.00 38.69 182 GLU A N 1
ATOM 1513 C CA . GLU A 1 182 ? 64.955 -4.565 9.014 1.00 38.69 182 GLU A CA 1
ATOM 1514 C C . GLU A 1 182 ? 64.042 -5.636 9.650 1.00 38.69 182 GLU A C 1
ATOM 1516 O O . GLU A 1 182 ? 62.893 -5.431 10.048 1.00 38.69 182 GLU A O 1
ATOM 1521 N N . ASP A 1 183 ? 64.692 -6.775 9.907 1.00 44.38 183 ASP A N 1
ATOM 1522 C CA . ASP A 1 183 ? 64.346 -7.811 10.873 1.00 44.38 183 ASP A CA 1
ATOM 1523 C C . ASP A 1 183 ? 63.908 -7.259 12.240 1.00 44.38 183 ASP A C 1
ATOM 1525 O O . ASP A 1 183 ? 64.712 -6.728 13.005 1.00 44.38 183 ASP A O 1
ATOM 1529 N N . THR A 1 184 ? 62.664 -7.533 12.645 1.00 36.31 184 THR A N 1
ATOM 1530 C CA . THR A 1 184 ? 62.352 -7.757 14.067 1.00 36.31 184 THR A CA 1
ATOM 1531 C C . THR A 1 184 ? 61.379 -8.922 14.237 1.00 36.31 184 THR A C 1
ATOM 1533 O O . THR A 1 184 ? 60.154 -8.808 14.181 1.00 36.31 184 THR A O 1
ATOM 1536 N N . GLU A 1 185 ? 61.973 -10.091 14.458 1.00 43.97 185 GLU A N 1
ATOM 1537 C CA . GLU A 1 185 ? 61.314 -11.340 14.812 1.00 43.97 185 GLU A CA 1
ATOM 1538 C C . GLU A 1 185 ? 60.345 -11.180 15.994 1.00 43.97 185 GLU A C 1
ATOM 1540 O O . GLU A 1 185 ? 60.650 -10.600 17.044 1.00 43.97 185 GLU A O 1
ATOM 1545 N N . LYS A 1 186 ? 59.172 -11.801 15.848 1.00 41.12 186 LYS A N 1
ATOM 1546 C CA . LYS A 1 186 ? 58.230 -12.071 16.934 1.00 41.12 186 LYS A CA 1
ATOM 1547 C C . LYS A 1 186 ? 58.895 -12.993 17.961 1.00 41.12 186 LYS A C 1
ATOM 1549 O O . LYS A 1 186 ? 58.758 -14.209 17.896 1.00 41.12 186 LYS A O 1
ATOM 1554 N N . LYS A 1 187 ? 59.579 -12.404 18.944 1.00 42.78 187 LYS A N 1
ATOM 1555 C CA . LYS A 1 187 ? 59.988 -13.086 20.177 1.00 42.78 187 LYS A CA 1
ATOM 1556 C C . LYS A 1 187 ? 58.749 -13.571 20.927 1.00 42.78 187 LYS A C 1
ATOM 1558 O O . LYS A 1 187 ? 58.047 -12.784 21.568 1.00 42.78 187 LYS A O 1
ATOM 1563 N N . GLU A 1 188 ? 58.520 -14.878 20.894 1.00 50.97 188 GLU A N 1
ATOM 1564 C CA . GLU A 1 188 ? 57.741 -15.578 21.909 1.00 50.97 188 GLU A CA 1
ATOM 1565 C C . GLU A 1 188 ? 58.329 -15.236 23.286 1.00 50.97 188 GLU A C 1
ATOM 1567 O O . GLU A 1 188 ? 59.486 -15.530 23.591 1.00 50.97 188 GLU A O 1
ATOM 1572 N N . LYS A 1 189 ? 57.562 -14.535 24.128 1.00 40.59 189 LYS A N 1
ATOM 1573 C CA . LYS A 1 189 ? 58.021 -14.213 25.481 1.00 40.59 189 LYS A CA 1
ATOM 1574 C C . LYS A 1 189 ? 57.911 -15.458 26.361 1.00 40.59 189 LYS A C 1
ATOM 1576 O O . LYS A 1 189 ? 56.817 -15.915 26.680 1.00 40.59 189 LYS A O 1
ATOM 1581 N N . ALA A 1 190 ? 59.078 -15.962 26.757 1.00 45.94 190 ALA A N 1
ATOM 1582 C CA . ALA A 1 190 ? 59.287 -17.069 27.680 1.00 45.94 190 ALA A CA 1
ATOM 1583 C C . ALA A 1 190 ? 58.580 -16.890 29.042 1.00 45.94 190 ALA A C 1
ATOM 1585 O O . ALA A 1 190 ? 58.355 -15.778 29.526 1.00 45.94 190 ALA A O 1
ATOM 1586 N N . ALA A 1 191 ? 58.288 -18.026 29.684 1.00 44.97 191 ALA A N 1
ATOM 1587 C CA . ALA A 1 191 ? 57.402 -18.221 30.840 1.00 44.97 191 ALA A CA 1
ATOM 1588 C C . ALA A 1 191 ? 57.746 -17.485 32.160 1.00 44.97 191 ALA A C 1
ATOM 1590 O O . ALA A 1 191 ? 57.023 -17.650 33.141 1.00 44.97 191 ALA A O 1
ATOM 1591 N N . TRP A 1 192 ? 58.779 -16.642 32.207 1.00 49.81 192 TRP A N 1
ATOM 1592 C CA . TRP A 1 192 ? 59.138 -15.857 33.398 1.00 49.81 192 TRP A CA 1
ATOM 1593 C C . TRP A 1 192 ? 58.424 -14.493 33.482 1.00 49.81 192 TRP A C 1
ATOM 1595 O O . TRP A 1 192 ? 58.468 -13.836 34.517 1.00 49.81 192 TRP A O 1
ATOM 1605 N N . ALA A 1 193 ? 57.695 -14.083 32.436 1.00 49.12 193 ALA A N 1
ATOM 1606 C CA . ALA A 1 193 ? 56.936 -12.825 32.404 1.00 49.12 193 ALA A CA 1
ATOM 1607 C C . ALA A 1 193 ? 55.600 -12.854 33.188 1.00 49.12 193 ALA A C 1
ATOM 1609 O O . ALA A 1 193 ? 54.761 -11.968 33.023 1.00 49.12 193 ALA A O 1
ATOM 1610 N N . LYS A 1 194 ? 55.369 -13.868 34.032 1.00 54.62 194 LYS A N 1
ATOM 1611 C CA . LYS A 1 194 ? 54.218 -13.923 34.945 1.00 54.62 194 LYS A CA 1
ATOM 1612 C C . LYS A 1 194 ? 54.606 -13.335 36.301 1.00 54.62 194 LYS A C 1
ATOM 1614 O O . LYS A 1 194 ? 54.851 -14.068 37.252 1.00 54.62 194 LYS A O 1
ATOM 1619 N N . THR A 1 195 ? 54.637 -12.011 36.397 1.00 39.47 195 THR A N 1
ATOM 1620 C CA . THR A 1 195 ? 54.640 -11.316 37.689 1.00 39.47 195 THR A CA 1
ATOM 1621 C C . THR A 1 195 ? 53.217 -10.905 38.071 1.00 39.47 195 THR A C 1
ATOM 1623 O O . THR A 1 195 ? 52.470 -10.318 37.288 1.00 39.47 195 THR A O 1
ATOM 1626 N N . ASN A 1 196 ? 52.833 -11.290 39.291 1.00 52.03 196 ASN A N 1
ATOM 1627 C CA . ASN A 1 196 ? 51.534 -11.050 39.911 1.00 52.03 196 ASN A CA 1
ATOM 1628 C C . ASN A 1 196 ? 51.246 -9.550 40.066 1.00 52.03 196 ASN A C 1
ATOM 1630 O O . ASN A 1 196 ? 51.943 -8.857 40.801 1.00 52.03 196 ASN A O 1
ATOM 1634 N N . PHE A 1 197 ? 50.145 -9.090 39.472 1.00 38.22 197 PHE A N 1
ATOM 1635 C CA . PHE A 1 197 ? 49.453 -7.866 39.876 1.00 38.22 197 PHE A CA 1
ATOM 1636 C C . PHE A 1 197 ? 47.962 -8.185 40.056 1.00 38.22 197 PHE A C 1
ATOM 1638 O O . PHE A 1 197 ? 47.358 -8.761 39.142 1.00 38.22 197 PHE A O 1
ATOM 1645 N N . PRO A 1 198 ? 47.333 -7.843 41.196 1.00 47.78 198 PRO A N 1
ATOM 1646 C CA . PRO A 1 198 ? 45.923 -8.129 41.405 1.00 47.78 198 PRO A CA 1
ATOM 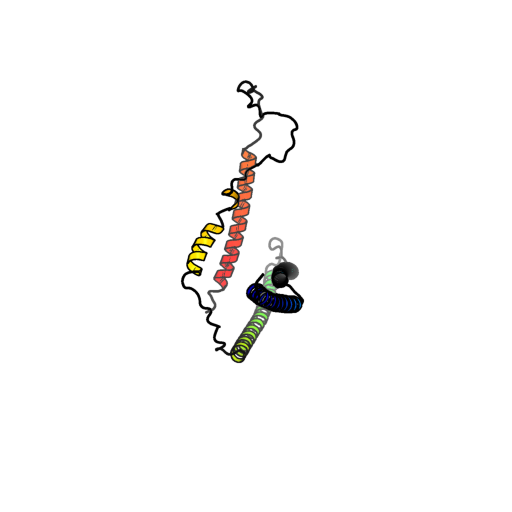1647 C C . PRO A 1 198 ? 45.084 -7.186 40.537 1.00 47.78 198 PRO A C 1
ATOM 1649 O O . PRO A 1 198 ? 44.938 -6.000 40.829 1.00 47.78 198 PRO A O 1
ATOM 1652 N N . ARG A 1 199 ? 44.508 -7.708 39.447 1.00 43.72 199 ARG A N 1
ATOM 1653 C CA . ARG A 1 199 ? 43.488 -6.980 38.684 1.00 43.72 199 ARG A CA 1
ATOM 1654 C C . ARG A 1 199 ? 42.145 -7.090 39.412 1.00 43.72 199 ARG A C 1
ATOM 1656 O O . ARG A 1 199 ? 41.577 -8.171 39.535 1.00 43.72 199 ARG A O 1
ATOM 1663 N N . SER A 1 200 ? 41.663 -5.946 39.893 1.00 47.50 200 SER A N 1
ATOM 1664 C CA . SER A 1 200 ? 40.339 -5.729 40.490 1.00 47.50 200 SER A CA 1
ATOM 1665 C C . SER A 1 200 ? 39.218 -6.410 39.684 1.00 47.50 200 SER A C 1
ATOM 1667 O O . SER A 1 200 ? 39.059 -6.159 38.487 1.00 47.50 200 SER A O 1
ATOM 1669 N N . LYS A 1 201 ? 38.427 -7.265 40.351 1.00 52.88 201 LYS A N 1
ATOM 1670 C CA . LYS A 1 201 ? 37.219 -7.894 39.797 1.00 52.88 201 LYS A CA 1
ATOM 1671 C C . LYS A 1 201 ? 36.102 -6.850 39.681 1.00 52.88 201 LYS A C 1
ATOM 1673 O O . LYS A 1 201 ? 35.291 -6.707 40.591 1.00 52.88 201 LYS A O 1
ATOM 1678 N N . ARG A 1 202 ? 36.031 -6.127 38.562 1.00 51.25 202 ARG A N 1
ATOM 1679 C CA . ARG A 1 202 ? 34.841 -5.332 38.217 1.00 51.25 202 ARG A CA 1
ATOM 1680 C C . ARG A 1 202 ? 33.841 -6.185 37.427 1.00 51.25 202 ARG A C 1
ATOM 1682 O O . ARG A 1 202 ? 34.028 -6.446 36.248 1.00 51.25 202 ARG A O 1
ATOM 1689 N N . SER A 1 203 ? 32.821 -6.636 38.165 1.00 55.56 203 SER A N 1
ATOM 1690 C CA . SER A 1 203 ? 31.447 -7.008 37.784 1.00 55.56 203 SER A CA 1
ATOM 1691 C C . SER A 1 203 ? 31.205 -7.598 36.383 1.00 55.56 203 SER A C 1
ATOM 1693 O O . SER A 1 203 ? 30.701 -6.939 35.477 1.00 55.56 203 SER A O 1
ATOM 1695 N N . THR A 1 204 ? 31.440 -8.903 36.240 1.00 56.12 204 THR A N 1
ATOM 1696 C CA . THR A 1 204 ? 30.861 -9.720 35.154 1.00 56.12 204 THR A CA 1
ATOM 1697 C C . THR A 1 204 ? 29.327 -9.793 35.252 1.00 56.12 204 THR A C 1
ATOM 1699 O O . THR A 1 204 ? 28.648 -10.012 34.252 1.00 56.12 204 THR A O 1
ATOM 1702 N N . THR A 1 205 ? 28.765 -9.568 36.446 1.00 56.66 205 THR A N 1
ATOM 1703 C CA . THR A 1 205 ? 27.322 -9.650 36.710 1.00 56.66 205 THR A CA 1
ATOM 1704 C C . THR A 1 205 ? 26.539 -8.508 36.063 1.00 56.66 205 THR A C 1
ATOM 1706 O O . THR A 1 205 ? 25.463 -8.762 35.534 1.00 56.66 205 THR A O 1
ATOM 1709 N N . MET A 1 206 ? 27.079 -7.284 35.994 1.00 58.31 206 MET A N 1
ATOM 1710 C CA . MET A 1 206 ? 26.404 -6.185 35.281 1.00 58.31 206 MET A CA 1
ATOM 1711 C C . MET A 1 206 ? 26.303 -6.441 33.774 1.00 58.31 206 MET A C 1
ATOM 1713 O O . MET A 1 206 ? 25.260 -6.168 33.188 1.00 58.31 206 MET A O 1
ATOM 1717 N N . ASN A 1 207 ? 27.332 -7.025 33.153 1.00 63.81 207 ASN A N 1
ATOM 1718 C CA . ASN A 1 207 ? 27.289 -7.364 31.726 1.00 63.81 207 ASN A CA 1
ATOM 1719 C C . ASN A 1 207 ? 26.291 -8.496 31.439 1.00 63.81 207 ASN A C 1
ATOM 1721 O O . ASN A 1 207 ? 25.626 -8.475 30.406 1.00 63.81 207 ASN A O 1
ATOM 1725 N N . ALA A 1 208 ? 26.136 -9.452 32.359 1.00 68.81 208 ALA A N 1
ATOM 1726 C CA . ALA A 1 208 ? 25.128 -10.507 32.253 1.00 68.81 208 ALA A CA 1
ATOM 1727 C C . ALA A 1 208 ? 23.695 -9.960 32.396 1.00 68.81 208 ALA A C 1
ATOM 1729 O O . ALA A 1 208 ? 22.807 -10.357 31.649 1.00 68.81 208 ALA A O 1
ATOM 1730 N N . ILE A 1 209 ? 23.474 -9.002 33.302 1.00 72.44 209 ILE A N 1
ATOM 1731 C CA . ILE A 1 209 ? 22.162 -8.364 33.481 1.00 72.44 209 ILE A CA 1
ATOM 1732 C C . ILE A 1 209 ? 21.820 -7.495 32.266 1.00 72.44 209 ILE A C 1
ATOM 1734 O O . ILE A 1 209 ? 20.730 -7.623 31.718 1.00 72.44 209 ILE A O 1
ATOM 1738 N N . TYR A 1 210 ? 22.757 -6.673 31.784 1.00 70.62 210 TYR A N 1
ATOM 1739 C CA . TYR A 1 210 ? 22.534 -5.850 30.591 1.00 70.62 210 TYR A CA 1
ATOM 1740 C C . TYR A 1 210 ? 22.261 -6.695 29.344 1.00 70.62 210 TYR A C 1
ATOM 1742 O O . TYR A 1 210 ? 21.363 -6.371 28.573 1.00 70.62 210 TYR A O 1
ATOM 1750 N N . THR A 1 211 ? 22.986 -7.800 29.153 1.00 75.06 211 THR A N 1
ATOM 1751 C CA . THR A 1 211 ? 22.736 -8.713 28.026 1.00 75.06 211 THR A CA 1
ATOM 1752 C C . THR A 1 211 ? 21.404 -9.448 28.163 1.00 75.06 211 THR A C 1
ATOM 1754 O O . THR A 1 211 ? 20.683 -9.551 27.175 1.00 75.06 211 THR A O 1
ATOM 1757 N N . ALA A 1 212 ? 21.019 -9.879 29.367 1.00 78.75 212 ALA A N 1
ATOM 1758 C CA . ALA A 1 212 ? 19.716 -10.498 29.607 1.00 78.75 212 ALA A CA 1
ATOM 1759 C C . ALA A 1 212 ? 18.550 -9.526 29.352 1.00 78.75 212 ALA A C 1
ATOM 1761 O O . ALA A 1 212 ? 17.583 -9.899 28.692 1.00 78.75 212 ALA A O 1
ATOM 1762 N N . VAL A 1 213 ? 18.660 -8.270 29.802 1.00 81.88 213 VAL A N 1
ATOM 1763 C CA . VAL A 1 213 ? 17.639 -7.235 29.567 1.00 81.88 213 VAL A CA 1
ATOM 1764 C C . VAL A 1 213 ? 17.529 -6.906 28.077 1.00 81.88 213 VAL A C 1
ATOM 1766 O O . VAL A 1 213 ? 16.422 -6.838 27.552 1.00 81.88 213 VAL A O 1
ATOM 1769 N N . LEU A 1 214 ? 18.653 -6.773 27.366 1.00 84.25 214 LEU A N 1
ATOM 1770 C CA . LEU A 1 214 ? 18.656 -6.476 25.930 1.00 84.25 214 LEU A CA 1
ATOM 1771 C C . LEU A 1 214 ? 18.056 -7.628 25.098 1.00 84.25 214 LEU A C 1
ATOM 1773 O O . LEU A 1 214 ? 17.305 -7.399 24.149 1.00 84.25 214 LEU A O 1
ATOM 1777 N N . VAL A 1 215 ? 18.346 -8.880 25.471 1.00 85.50 215 VAL A N 1
ATOM 1778 C CA . VAL A 1 215 ? 17.765 -10.070 24.827 1.00 85.50 215 VAL A CA 1
ATOM 1779 C C . VAL A 1 215 ? 16.270 -10.204 25.141 1.00 85.50 215 VAL A C 1
ATOM 1781 O O . VAL A 1 215 ? 15.484 -10.491 24.243 1.00 85.50 215 VAL A O 1
ATOM 1784 N N . ALA A 1 216 ? 15.839 -9.926 26.374 1.00 83.00 216 ALA A N 1
ATOM 1785 C CA . ALA A 1 216 ? 14.419 -9.935 26.730 1.00 83.00 216 ALA A CA 1
ATOM 1786 C C . ALA A 1 216 ? 13.623 -8.861 25.969 1.00 83.00 216 ALA A C 1
ATOM 1788 O O . ALA A 1 216 ? 12.541 -9.148 25.458 1.00 83.00 216 ALA A O 1
ATOM 1789 N N . LEU A 1 217 ? 14.177 -7.651 25.822 1.00 79.62 217 LEU A N 1
ATOM 1790 C CA . LEU A 1 217 ? 13.530 -6.556 25.092 1.00 79.62 217 LEU A CA 1
ATOM 1791 C C . LEU A 1 217 ? 13.413 -6.853 23.591 1.00 79.62 217 LEU A C 1
ATOM 1793 O O . LEU A 1 217 ? 12.385 -6.571 22.982 1.00 79.62 217 LEU A O 1
ATOM 1797 N N . THR A 1 218 ? 14.446 -7.456 22.996 1.00 82.12 218 THR A N 1
ATOM 1798 C CA . THR A 1 218 ? 14.431 -7.846 21.573 1.00 82.12 218 THR A CA 1
ATOM 1799 C C . THR A 1 218 ? 13.467 -8.994 21.297 1.00 82.12 218 THR A C 1
ATOM 1801 O O . THR A 1 218 ? 12.747 -8.954 20.298 1.00 82.12 218 THR A O 1
ATOM 1804 N N . LEU A 1 219 ? 13.384 -9.980 22.195 1.00 82.31 219 LEU A N 1
ATOM 1805 C CA . LEU A 1 219 ? 12.397 -11.051 22.092 1.00 82.31 219 LEU A CA 1
ATOM 1806 C C . LEU A 1 219 ? 10.972 -10.514 22.247 1.00 82.31 219 LEU A C 1
ATOM 1808 O O . LEU A 1 219 ? 10.145 -10.821 21.394 1.00 82.31 219 LEU A O 1
ATOM 1812 N N . ALA A 1 220 ? 10.707 -9.652 23.235 1.00 79.19 220 ALA A N 1
ATOM 1813 C CA . ALA A 1 220 ? 9.399 -9.020 23.428 1.00 79.19 220 ALA A CA 1
ATOM 1814 C C . ALA A 1 220 ? 8.962 -8.176 22.215 1.00 79.19 220 ALA A C 1
ATOM 1816 O O . ALA A 1 220 ? 7.818 -8.260 21.777 1.00 79.19 220 ALA A O 1
ATOM 1817 N N . TYR A 1 221 ? 9.878 -7.414 21.610 1.00 75.00 221 TYR A N 1
ATOM 1818 C CA . TYR A 1 221 ? 9.578 -6.676 20.377 1.00 75.00 221 TYR A CA 1
ATOM 1819 C C . TYR A 1 221 ? 9.273 -7.613 19.202 1.00 75.00 221 TYR A C 1
ATOM 1821 O O . TYR A 1 221 ? 8.361 -7.351 18.419 1.00 75.00 221 TYR A O 1
ATOM 1829 N N . SER A 1 222 ? 10.005 -8.725 19.080 1.00 76.31 222 SER A N 1
ATOM 1830 C CA . SER A 1 222 ? 9.754 -9.705 18.019 1.00 76.31 222 SER A CA 1
ATOM 1831 C C . SER A 1 222 ? 8.443 -10.470 18.208 1.00 76.31 222 SER A C 1
ATOM 1833 O O . SER A 1 222 ? 7.782 -10.751 17.214 1.00 76.31 222 SER A O 1
ATOM 1835 N N . THR A 1 223 ? 8.032 -10.771 19.447 1.00 74.69 223 THR A N 1
ATOM 1836 C CA . THR A 1 223 ? 6.774 -11.476 19.725 1.00 74.69 223 THR A CA 1
ATOM 1837 C C . THR A 1 223 ? 5.572 -10.569 19.518 1.00 74.69 223 THR A C 1
ATOM 1839 O O . THR A 1 223 ? 4.601 -11.012 18.919 1.00 74.69 223 THR A O 1
ATOM 1842 N N . VAL A 1 224 ? 5.647 -9.293 19.908 1.00 72.12 224 VAL A N 1
ATOM 1843 C CA . VAL A 1 224 ? 4.604 -8.300 19.598 1.00 72.12 224 VAL A CA 1
ATOM 1844 C C . VAL A 1 224 ? 4.482 -8.094 18.084 1.00 72.12 224 VAL A C 1
ATOM 1846 O O . VAL A 1 224 ? 3.370 -8.080 17.562 1.00 72.12 224 VAL A O 1
ATOM 1849 N N . ALA A 1 225 ? 5.600 -8.039 17.349 1.00 71.81 225 ALA A N 1
ATOM 1850 C CA . ALA A 1 225 ? 5.580 -7.980 15.885 1.00 71.81 225 ALA A CA 1
ATOM 1851 C C . ALA A 1 225 ? 4.999 -9.255 15.240 1.00 71.81 225 ALA A C 1
ATOM 1853 O O . ALA A 1 225 ? 4.294 -9.169 14.237 1.00 71.81 225 ALA A O 1
ATOM 1854 N N . TRP A 1 226 ? 5.259 -10.436 15.813 1.00 68.12 226 TRP A N 1
ATOM 1855 C CA . TRP A 1 226 ? 4.702 -11.706 15.330 1.00 68.12 226 TRP A CA 1
ATOM 1856 C C . TRP A 1 226 ? 3.210 -11.856 15.641 1.00 68.12 226 TRP A C 1
ATOM 1858 O O . TRP A 1 226 ? 2.464 -12.357 14.807 1.00 68.12 226 TRP A O 1
ATOM 1868 N N . ILE A 1 227 ? 2.763 -11.396 16.813 1.00 66.44 227 ILE A N 1
ATOM 1869 C CA . ILE A 1 227 ? 1.347 -11.378 17.199 1.00 66.44 227 ILE A CA 1
ATOM 1870 C C . ILE A 1 227 ? 0.581 -10.378 16.327 1.00 66.44 227 ILE A C 1
ATOM 1872 O O . ILE A 1 227 ? -0.474 -10.735 15.817 1.00 66.44 227 ILE A O 1
ATOM 1876 N N . GLY A 1 228 ? 1.141 -9.194 16.053 1.00 60.66 228 GLY A N 1
ATOM 1877 C CA . GLY A 1 228 ? 0.559 -8.242 15.099 1.00 60.66 228 GLY A CA 1
ATOM 1878 C C . GLY A 1 228 ? 0.398 -8.841 13.697 1.00 60.66 228 GLY A C 1
ATOM 1879 O O . GLY A 1 228 ? -0.686 -8.796 13.127 1.00 60.66 228 GLY A O 1
ATOM 1880 N N . LEU A 1 229 ? 1.430 -9.525 13.186 1.00 60.88 229 LEU A N 1
ATOM 1881 C CA . LEU A 1 229 ? 1.371 -10.195 11.880 1.00 60.88 229 LEU A CA 1
ATOM 1882 C C . LEU A 1 229 ? 0.410 -11.405 11.861 1.00 60.88 229 LEU A C 1
ATOM 1884 O O . LEU A 1 229 ? -0.146 -11.741 10.818 1.00 60.88 229 LEU A O 1
ATOM 1888 N N . SER A 1 230 ? 0.219 -12.069 13.005 1.00 56.09 230 SER A N 1
ATOM 1889 C CA . SER A 1 230 ? -0.705 -13.198 13.170 1.00 56.09 230 SER A CA 1
ATOM 1890 C C . SER A 1 230 ? -2.161 -12.753 13.329 1.00 56.09 230 SER A C 1
ATOM 1892 O O . SER A 1 230 ? -3.056 -13.484 12.910 1.00 56.09 230 SER A O 1
ATOM 1894 N N . MET A 1 231 ? -2.417 -11.583 13.921 1.00 53.69 231 MET A N 1
ATOM 1895 C CA . MET A 1 231 ? -3.758 -10.990 14.001 1.00 53.69 231 MET A CA 1
ATOM 1896 C C . MET A 1 231 ? -4.199 -10.456 12.630 1.00 53.69 231 MET A C 1
ATOM 1898 O O . MET A 1 231 ? -5.342 -10.686 12.243 1.00 53.69 231 MET A O 1
ATOM 1902 N N . ASP A 1 232 ? -3.278 -9.888 11.842 1.00 54.25 232 ASP A N 1
ATOM 1903 C CA . ASP A 1 232 ? -3.548 -9.488 10.451 1.00 54.25 232 ASP A CA 1
ATOM 1904 C C . ASP A 1 232 ? -3.753 -10.688 9.504 1.00 54.25 232 ASP A C 1
ATOM 1906 O O . ASP A 1 232 ? -4.483 -10.587 8.518 1.00 54.25 232 ASP A O 1
ATOM 1910 N N . ALA A 1 233 ? -3.154 -11.850 9.797 1.00 55.19 233 ALA A N 1
ATOM 1911 C CA . ALA A 1 233 ? -3.378 -13.074 9.021 1.00 55.19 233 ALA A CA 1
ATOM 1912 C C . ALA A 1 233 ? -4.743 -13.727 9.315 1.00 55.19 233 ALA A C 1
ATOM 1914 O O . ALA A 1 233 ? -5.373 -14.253 8.401 1.00 55.19 233 ALA A O 1
ATOM 1915 N N . ASN A 1 234 ? -5.227 -13.659 10.562 1.00 51.06 234 ASN A N 1
ATOM 1916 C CA . ASN A 1 234 ? -6.509 -14.258 10.961 1.00 51.06 234 ASN A CA 1
ATOM 1917 C C . ASN A 1 234 ? -7.728 -13.389 10.596 1.00 51.06 234 ASN A C 1
ATOM 1919 O O . ASN A 1 234 ? -8.853 -13.880 10.565 1.00 51.06 234 ASN A O 1
ATOM 1923 N N . ALA A 1 235 ? -7.518 -12.110 10.272 1.00 53.94 235 ALA A N 1
ATOM 1924 C CA . ALA A 1 235 ? -8.567 -11.224 9.766 1.00 53.94 235 ALA A CA 1
ATOM 1925 C C . ALA A 1 235 ? -8.940 -11.489 8.290 1.00 53.94 235 ALA A C 1
ATOM 1927 O O . ALA A 1 235 ? -9.901 -10.904 7.796 1.00 53.94 235 ALA A O 1
ATOM 1928 N N . ASN A 1 236 ? -8.215 -12.373 7.585 1.00 53.16 236 ASN A N 1
ATOM 1929 C CA . ASN A 1 236 ? -8.447 -12.674 6.167 1.00 53.16 236 ASN A CA 1
ATOM 1930 C C . ASN A 1 236 ? -8.932 -14.114 5.886 1.00 53.16 236 ASN A C 1
ATOM 1932 O O . ASN A 1 236 ? -8.988 -14.521 4.730 1.00 53.16 236 ASN A O 1
ATOM 1936 N N . GLU A 1 237 ? -9.310 -14.884 6.914 1.00 52.22 237 GLU A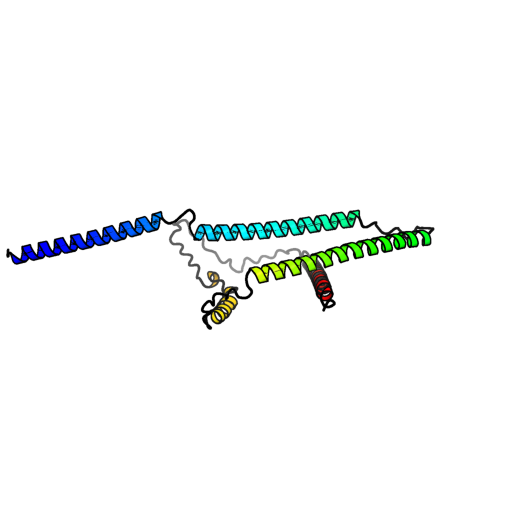 N 1
ATOM 1937 C CA . GLU A 1 237 ? -9.986 -16.190 6.746 1.00 52.22 237 GLU A CA 1
ATOM 1938 C C . GLU A 1 237 ? -11.504 -16.133 7.029 1.00 52.22 237 GLU A C 1
ATOM 1940 O O . GLU A 1 237 ? -12.176 -17.158 7.041 1.00 52.22 237 GLU A O 1
ATOM 1945 N N . GLY A 1 238 ? -12.072 -14.933 7.206 1.00 46.47 238 GLY A N 1
ATOM 1946 C CA . GLY A 1 238 ? -13.516 -14.717 7.397 1.00 46.47 238 GLY A CA 1
ATOM 1947 C C . GLY A 1 238 ? -14.290 -14.266 6.1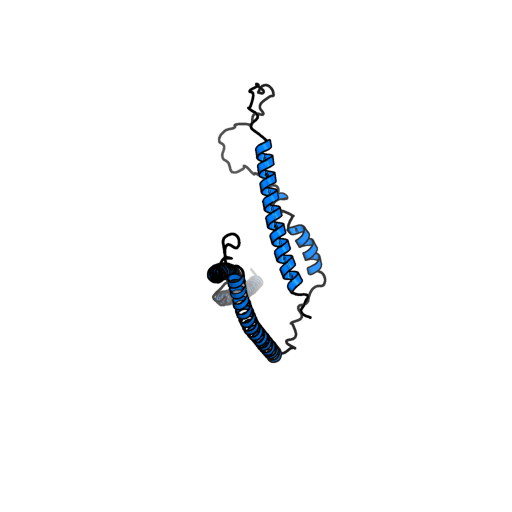51 1.00 46.47 238 GLY A C 1
ATOM 1948 O O . GLY A 1 238 ? -15.464 -13.923 6.264 1.00 46.47 238 GLY A O 1
ATOM 1949 N N . LEU A 1 239 ? -13.652 -14.219 4.978 1.00 47.91 239 LEU A N 1
ATOM 1950 C CA . LEU A 1 239 ? -14.265 -13.777 3.719 1.00 47.91 239 LEU A CA 1
ATOM 1951 C C . LEU A 1 239 ? -13.957 -14.764 2.581 1.00 47.91 239 LEU A C 1
ATOM 1953 O O . LEU A 1 239 ? -13.235 -14.450 1.639 1.00 47.91 239 LEU A O 1
ATOM 1957 N N . PHE A 1 240 ? -14.533 -15.961 2.697 1.00 41.38 240 PHE A N 1
ATOM 1958 C CA . PHE A 1 240 ? -15.017 -16.795 1.592 1.00 41.38 240 PHE A CA 1
ATOM 1959 C C . PHE A 1 240 ? -16.265 -17.548 2.049 1.00 41.38 240 PHE A C 1
ATOM 1961 O O . PHE A 1 240 ? -16.262 -18.033 3.202 1.00 41.38 240 PHE A O 1
#

InterPro domains:
  IPR001978 Troponin [PF00992] (45-172)
  IPR038077 Troponin domain superfamily [G3DSA:1.20.5.350] (30-192)
  IPR038077 Troponin domain superfamily [SSF90250] (39-184)
  IPR050875 Troponin I [PTHR13738] (7-195)

Secondary structure (DSSP, 8-state):
--HHHHHHHHHHHHHHHHHHHHHHHHHHHHHHHHHT--SS-HHHHHHHHHHHHHHHHHHHHHHHHHHHHHHHHHHHHHSPPPP-TTS-S-HHHHHHHHHHHHHHHHHHHHHHHHHHHHHHHHHHHHHHHHHHHT-TT---------TTHHHHHHHHHHHHTS--TTTSS-------SS------------TT-----------HHHHHHHHHHHHHHHHHHHHHHHHHHHHHHHTTSS--

Sequence (240 aa):
MSDVDADEARKMAERERKKEEVRKRLEEASRMKKAKKGFLTPERKKKLRKLLMMKAAEDLKQQQMLKEQERQRILQERIIPLPDLDNEDDLEAVYEEIRERLIELESENYDVSYIVRQKDFEINELTIAVNDLRGKFVKPTLKKVSKTEGKFDKLKKKEATKVDFRAQLKVVDKNEFALDEEDTEKKEKAAWAKTNFPRSKRSTTMNAIYTAVLVALTLAYSTVAWIGLSMDANANEGLF

pLDDT: mean 73.36, std 17.96, range [36.31, 97.94]

Radius of gyration: 39.15 Å; chains: 1; bounding box: 90×45×108 Å

Foldseek 3Di:
DDPVVVVVVVVVVVVVVVVVVVVVVVVVVVVVVVVPCDDDDPVRVVVVVVVVVVVVVVVVVVVVVVVVVVVVVVCVVPDDPQPDPVPDPCVPVSVVVVVVVVVVVVVVVVVVVVVVVVVVVVVVVVVVVVDVVVPPPPPPPPDPDDPPPVVVVVVVVVPVVPPPVVVVDPPPPPPVPDPDDDDDDDDPDDDPPDDDDDDDDDDPPVVVVVVVVVVVVVVVVVVVVVVVVVVVVVVPVPPD